Protein AF-A0A4R9AC00-F1 (afdb_monomer)

Structure (mmCIF, N/CA/C/O backbone):
data_AF-A0A4R9AC00-F1
#
_entry.id   AF-A0A4R9AC00-F1
#
loop_
_atom_site.group_PDB
_atom_site.id
_atom_site.type_symbol
_atom_site.label_atom_id
_atom_site.label_alt_id
_atom_site.label_comp_id
_atom_site.label_asym_id
_atom_site.label_entity_id
_atom_site.label_seq_id
_atom_site.pdbx_PDB_ins_code
_atom_site.Cartn_x
_atom_site.Cartn_y
_atom_site.Cartn_z
_atom_site.occupancy
_atom_site.B_iso_or_equiv
_atom_site.auth_seq_id
_atom_site.auth_comp_id
_atom_site.auth_asym_id
_atom_site.auth_atom_id
_atom_site.pdbx_PDB_model_num
ATOM 1 N N . MET A 1 1 ? -5.550 -5.883 -6.045 1.00 26.52 1 MET A N 1
ATOM 2 C CA . MET A 1 1 ? -4.300 -5.933 -5.264 1.00 26.52 1 MET A CA 1
ATOM 3 C C . MET A 1 1 ? -3.734 -4.524 -5.262 1.00 26.52 1 MET A C 1
ATOM 5 O O . MET A 1 1 ? -3.422 -4.023 -6.333 1.00 26.52 1 MET A O 1
ATOM 9 N N . LEU A 1 2 ? -3.748 -3.844 -4.118 1.00 28.09 2 LEU A N 1
ATOM 10 C CA . LEU A 1 2 ? -3.157 -2.513 -3.974 1.00 28.09 2 LEU A CA 1
ATOM 11 C C . LEU A 1 2 ? -1.691 -2.713 -3.585 1.00 28.09 2 LEU A C 1
ATOM 13 O O . LEU A 1 2 ? -1.413 -3.415 -2.618 1.00 28.09 2 LEU A O 1
ATOM 17 N N . LEU A 1 3 ? -0.773 -2.170 -4.380 1.00 31.64 3 LEU A N 1
ATOM 18 C CA . LEU A 1 3 ? 0.669 -2.307 -4.191 1.00 31.64 3 LEU A CA 1
ATOM 19 C C . LEU A 1 3 ? 1.236 -0.910 -4.042 1.00 31.64 3 LEU A C 1
ATOM 21 O O . LEU A 1 3 ? 1.102 -0.109 -4.964 1.00 31.64 3 LEU A O 1
ATOM 25 N N . PHE A 1 4 ? 1.856 -0.624 -2.906 1.00 30.86 4 PHE A N 1
ATOM 26 C CA . PHE A 1 4 ? 2.500 0.660 -2.684 1.00 30.86 4 PHE A CA 1
ATOM 27 C C . PHE A 1 4 ? 3.974 0.404 -2.336 1.00 30.86 4 PHE A C 1
ATOM 29 O O . PHE A 1 4 ? 4.262 -0.399 -1.450 1.00 30.86 4 PHE A O 1
ATOM 36 N N . PRO A 1 5 ? 4.937 1.018 -3.039 1.00 30.77 5 PRO A N 1
ATOM 37 C CA . PRO A 1 5 ? 6.349 0.859 -2.707 1.00 30.77 5 PRO A CA 1
ATOM 38 C C . PRO A 1 5 ? 6.630 1.403 -1.297 1.00 30.77 5 PRO A C 1
ATOM 40 O O . PRO A 1 5 ? 6.180 2.489 -0.941 1.00 30.77 5 PRO A O 1
ATOM 43 N N . ALA A 1 6 ? 7.360 0.629 -0.489 1.00 31.83 6 ALA A N 1
ATOM 44 C CA . ALA A 1 6 ? 7.665 0.936 0.913 1.00 31.83 6 ALA A CA 1
ATOM 45 C C . ALA A 1 6 ? 8.997 1.681 1.124 1.00 31.83 6 ALA A C 1
ATOM 47 O O . ALA A 1 6 ? 9.438 1.837 2.260 1.00 31.83 6 ALA A O 1
ATOM 48 N N . ALA A 1 7 ? 9.643 2.152 0.060 1.00 30.20 7 ALA A N 1
ATOM 49 C CA . ALA A 1 7 ? 10.812 3.012 0.172 1.00 30.20 7 ALA A CA 1
ATOM 50 C C . ALA A 1 7 ? 10.411 4.420 -0.239 1.00 30.20 7 ALA A C 1
ATOM 52 O O . ALA A 1 7 ? 10.289 4.649 -1.426 1.00 30.20 7 ALA A O 1
ATOM 53 N N . TYR A 1 8 ? 10.145 5.309 0.719 1.00 39.22 8 TYR A N 1
ATOM 54 C CA . TYR A 1 8 ? 10.498 6.735 0.674 1.00 39.22 8 TYR A CA 1
ATOM 55 C C . TYR A 1 8 ? 10.026 7.398 1.974 1.00 39.22 8 TYR A C 1
ATOM 57 O O . TYR A 1 8 ? 8.875 7.822 2.086 1.00 39.22 8 TYR A O 1
ATOM 65 N N . ASP A 1 9 ? 10.946 7.540 2.929 1.00 32.56 9 ASP A N 1
ATOM 66 C CA . ASP A 1 9 ? 10.779 8.468 4.055 1.00 32.56 9 ASP A CA 1
ATOM 67 C C . ASP A 1 9 ? 10.916 9.942 3.597 1.00 32.56 9 ASP A C 1
ATOM 69 O O . ASP A 1 9 ? 10.395 10.834 4.257 1.00 32.56 9 ASP A O 1
ATOM 73 N N . ASP A 1 10 ? 11.495 10.208 2.413 1.00 29.86 10 ASP A N 1
ATOM 74 C CA . ASP A 1 10 ? 11.683 11.573 1.874 1.00 29.86 10 ASP A CA 1
ATOM 75 C C . ASP A 1 10 ? 10.521 12.099 1.006 1.00 29.86 10 ASP A C 1
ATOM 77 O O . ASP A 1 10 ? 10.385 13.307 0.827 1.00 29.86 10 ASP A O 1
ATOM 81 N N . PHE A 1 11 ? 9.659 11.219 0.482 1.00 28.73 11 PHE A N 1
ATOM 82 C CA . PHE A 1 11 ? 8.408 11.607 -0.198 1.00 28.73 11 PHE A CA 1
ATOM 83 C C . PHE A 1 11 ? 7.173 11.389 0.669 1.00 28.73 11 PHE A C 1
ATOM 85 O O . PHE A 1 11 ? 6.066 11.645 0.203 1.00 28.73 11 PHE A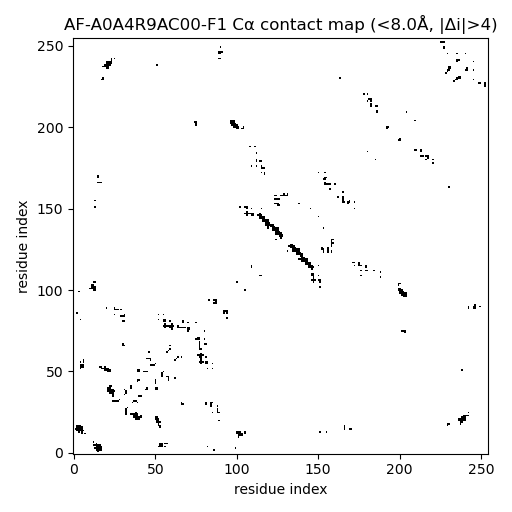 O 1
ATOM 92 N N . GLY A 1 12 ? 7.376 10.905 1.902 1.00 29.16 12 GLY A N 1
ATOM 93 C CA . GLY A 1 12 ? 6.336 10.541 2.847 1.00 29.16 12 GLY A CA 1
ATOM 94 C C . GLY A 1 12 ? 5.173 9.885 2.134 1.00 29.16 12 GLY A C 1
ATOM 95 O O . GLY A 1 12 ? 4.163 10.539 2.021 1.00 29.16 12 GLY A O 1
ATOM 96 N N . ALA A 1 13 ? 5.297 8.664 1.609 1.00 30.25 13 ALA A N 1
ATOM 97 C CA . ALA A 1 13 ? 4.179 7.919 1.018 1.00 30.25 13 ALA A CA 1
ATOM 98 C C . ALA A 1 13 ? 3.697 6.822 1.976 1.00 30.25 13 ALA A C 1
ATOM 100 O O . ALA A 1 13 ? 4.497 6.231 2.704 1.00 30.25 13 ALA A O 1
ATOM 101 N N . VAL A 1 14 ? 2.392 6.520 1.992 1.00 29.83 14 VAL A N 1
ATOM 102 C CA . VAL A 1 14 ? 1.898 5.323 2.696 1.00 29.83 14 VAL A CA 1
ATOM 103 C C . VAL A 1 14 ? 2.207 4.106 1.838 1.00 29.83 14 VAL A C 1
ATOM 105 O O . VAL A 1 14 ? 1.400 3.642 1.039 1.00 29.83 14 VAL A O 1
ATOM 108 N N . GLY A 1 15 ? 3.424 3.599 2.004 1.00 31.92 15 GLY A N 1
ATOM 109 C CA . GLY A 1 15 ? 3.843 2.318 1.466 1.00 31.92 15 GLY A CA 1
ATOM 110 C C . GLY A 1 15 ? 3.167 1.187 2.230 1.00 31.92 15 GLY A C 1
ATOM 111 O O . GLY A 1 15 ? 3.618 0.807 3.309 1.00 31.92 15 GLY A O 1
ATOM 112 N N . MET A 1 16 ? 2.077 0.647 1.693 1.00 31.64 16 MET A N 1
ATOM 113 C CA . MET A 1 16 ? 1.659 -0.710 2.030 1.00 31.64 16 MET A CA 1
ATOM 114 C C . MET A 1 16 ? 2.655 -1.700 1.453 1.00 31.64 16 MET A C 1
ATOM 116 O O . MET A 1 16 ? 2.682 -1.977 0.252 1.00 31.64 16 MET A O 1
ATOM 120 N N . GLU A 1 17 ? 3.455 -2.243 2.348 1.00 32.66 17 GLU A N 1
ATOM 121 C CA . GLU A 1 17 ? 4.471 -3.218 2.028 1.00 32.66 17 GLU A CA 1
ATOM 122 C C . GLU A 1 17 ? 3.774 -4.519 1.612 1.00 32.66 17 GLU A C 1
ATOM 124 O O . GLU A 1 17 ? 3.173 -5.225 2.420 1.00 32.66 17 GLU A O 1
ATOM 129 N N . LEU A 1 18 ? 3.836 -4.852 0.322 1.00 28.67 18 LEU A N 1
ATOM 130 C CA . LEU A 1 18 ? 3.868 -6.263 -0.039 1.00 28.67 18 LEU A CA 1
ATOM 131 C C . LEU A 1 18 ? 5.111 -6.836 0.610 1.00 28.67 18 LEU A C 1
ATOM 133 O O . LEU A 1 18 ? 6.156 -6.184 0.589 1.00 28.67 18 LEU A O 1
ATOM 137 N N . VAL A 1 19 ? 4.983 -8.043 1.156 1.00 31.22 19 VAL A N 1
ATOM 138 C CA . VAL A 1 19 ? 6.087 -8.734 1.816 1.00 31.22 19 VAL A CA 1
ATOM 139 C C . VAL A 1 19 ? 7.350 -8.568 0.998 1.00 31.22 19 VAL A C 1
ATOM 141 O O . VAL A 1 19 ? 7.298 -8.662 -0.223 1.00 31.22 19 VAL A O 1
ATOM 144 N N . LYS A 1 20 ? 8.463 -8.283 1.674 1.00 34.44 20 LYS A N 1
ATOM 145 C CA . LYS A 1 20 ? 9.823 -8.411 1.150 1.00 34.44 20 LYS A CA 1
ATOM 146 C C . LYS A 1 20 ? 9.867 -9.619 0.217 1.00 34.44 20 LYS A C 1
ATOM 148 O O . LYS A 1 20 ? 9.917 -10.732 0.696 1.00 34.44 20 LYS A O 1
ATOM 153 N N . VAL A 1 21 ? 9.744 -9.445 -1.095 1.00 34.97 21 VAL A N 1
ATOM 154 C CA . VAL A 1 21 ? 9.754 -10.581 -2.018 1.00 34.97 21 VAL A CA 1
ATOM 155 C C . VAL A 1 21 ? 11.135 -10.610 -2.647 1.00 34.97 21 VAL A C 1
ATOM 157 O O . VAL A 1 21 ? 11.511 -9.701 -3.384 1.00 34.97 21 VAL A O 1
ATOM 160 N N . GLY A 1 22 ? 11.914 -11.603 -2.234 1.00 36.25 22 GLY A N 1
ATOM 161 C CA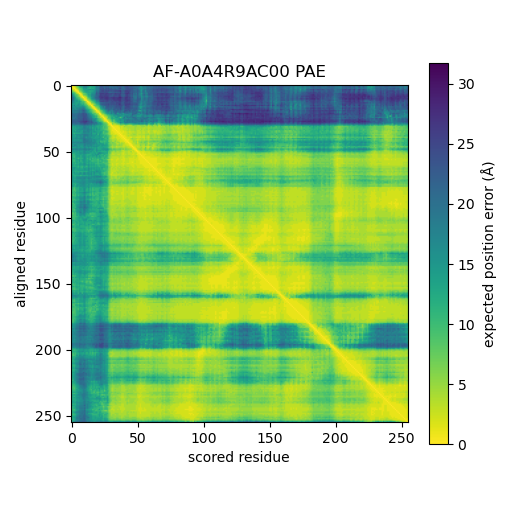 . GLY A 1 22 ? 13.345 -11.715 -2.475 1.00 36.25 22 GLY A CA 1
ATOM 162 C C . GLY A 1 22 ? 13.732 -12.384 -3.788 1.00 36.25 22 GLY A C 1
ATOM 163 O O . GLY A 1 22 ? 13.051 -12.289 -4.802 1.00 36.25 22 GLY A O 1
ATOM 164 N N . ARG A 1 23 ? 14.872 -13.073 -3.735 1.00 39.06 23 ARG A N 1
ATOM 165 C CA . ARG A 1 23 ? 15.946 -13.065 -4.741 1.00 39.06 23 ARG A CA 1
ATOM 166 C C . ARG A 1 23 ? 15.797 -14.005 -5.938 1.00 39.06 23 ARG A C 1
ATOM 168 O O . ARG A 1 23 ? 16.795 -14.287 -6.596 1.00 39.06 23 ARG A O 1
ATOM 175 N N . ARG A 1 24 ? 14.612 -14.555 -6.194 1.00 40.12 24 ARG A N 1
ATOM 176 C CA . ARG A 1 24 ? 14.426 -15.551 -7.260 1.00 40.12 24 ARG A CA 1
ATOM 177 C C . ARG A 1 24 ? 14.105 -14.847 -8.582 1.00 40.12 24 ARG A C 1
ATOM 179 O O . ARG A 1 24 ? 13.563 -13.745 -8.602 1.00 40.12 24 ARG A O 1
ATOM 186 N N . ALA A 1 25 ? 14.446 -15.461 -9.710 1.00 41.66 25 ALA A N 1
ATOM 187 C CA . ALA A 1 25 ? 14.054 -14.958 -11.020 1.00 41.66 25 ALA A CA 1
ATOM 188 C C . ALA A 1 25 ? 12.535 -15.032 -11.177 1.00 41.66 25 ALA A C 1
ATOM 190 O O . ALA A 1 25 ? 11.949 -16.111 -11.085 1.00 41.66 25 ALA A O 1
ATOM 191 N N . VAL A 1 26 ? 11.896 -13.899 -11.450 1.00 47.03 26 VAL A N 1
ATOM 192 C CA . VAL A 1 26 ? 10.543 -13.882 -11.997 1.00 47.03 26 VAL A CA 1
ATOM 193 C C . VAL A 1 26 ? 10.625 -14.349 -13.457 1.00 47.03 26 VAL A C 1
ATOM 195 O O . VAL A 1 26 ? 11.267 -13.664 -14.257 1.00 47.03 26 VAL A O 1
ATOM 198 N N . PRO A 1 27 ? 9.962 -15.444 -13.868 1.00 37.78 27 PRO A N 1
ATOM 199 C CA . PRO A 1 27 ? 9.892 -15.804 -15.281 1.00 37.78 27 PRO A CA 1
ATOM 200 C C . PRO A 1 27 ? 8.888 -14.903 -16.023 1.00 37.78 27 PRO A C 1
ATOM 202 O O . PRO A 1 27 ? 7.699 -14.898 -15.696 1.00 37.78 27 PRO A O 1
ATOM 205 N N . GLY A 1 28 ? 9.363 -14.154 -17.028 1.00 43.31 28 GLY A N 1
ATOM 206 C CA . GLY A 1 28 ? 8.550 -13.301 -17.909 1.00 43.31 28 GLY A CA 1
ATOM 207 C C . GLY A 1 28 ? 9.377 -12.259 -18.682 1.00 43.31 28 GLY A C 1
ATOM 208 O O . GLY A 1 28 ? 10.463 -11.891 -18.249 1.00 43.31 28 GLY A O 1
ATOM 209 N N . ARG A 1 29 ? 8.870 -11.782 -19.834 1.00 50.94 29 ARG A N 1
ATOM 210 C CA . ARG A 1 29 ? 9.481 -10.731 -20.688 1.00 50.94 29 ARG A CA 1
ATOM 211 C C . ARG A 1 29 ? 9.370 -9.332 -20.055 1.00 50.94 29 ARG A C 1
ATOM 213 O O . ARG A 1 29 ? 8.749 -8.444 -20.630 1.00 50.94 29 ARG A O 1
ATOM 220 N N . LEU A 1 30 ? 9.904 -9.163 -18.857 1.00 65.50 30 LEU A N 1
ATOM 221 C CA . LEU A 1 30 ? 9.883 -7.902 -18.117 1.00 65.50 30 LEU A CA 1
ATOM 222 C C . LEU A 1 30 ? 11.274 -7.267 -18.192 1.00 65.50 30 LEU A C 1
ATOM 224 O O . LEU A 1 30 ? 12.269 -7.999 -18.214 1.00 65.50 30 LEU A O 1
ATOM 228 N N . ALA A 1 31 ? 11.358 -5.935 -18.252 1.00 75.94 31 ALA A N 1
ATOM 229 C CA . ALA A 1 31 ? 12.636 -5.225 -18.377 1.00 75.94 31 ALA A CA 1
ATOM 230 C C . ALA A 1 31 ? 13.574 -5.599 -17.217 1.00 75.94 31 ALA A C 1
ATOM 232 O O . ALA A 1 31 ? 14.768 -5.836 -17.409 1.00 75.94 31 ALA A O 1
ATOM 233 N N . MET A 1 32 ? 12.983 -5.816 -16.042 1.00 76.81 32 MET A N 1
ATOM 234 C CA . MET A 1 32 ? 13.674 -6.282 -14.847 1.00 76.81 32 MET A CA 1
ATOM 235 C C . MET A 1 32 ? 14.332 -7.669 -15.009 1.00 76.81 32 MET A C 1
ATOM 237 O O . MET A 1 32 ? 15.418 -7.890 -14.479 1.00 76.81 32 MET A O 1
ATOM 241 N N . ASN A 1 33 ? 13.745 -8.603 -15.773 1.00 75.75 33 ASN A N 1
ATOM 242 C CA . ASN A 1 33 ? 14.342 -9.929 -16.009 1.00 75.75 33 ASN A CA 1
ATOM 243 C C . ASN A 1 33 ? 15.583 -9.847 -16.915 1.00 75.75 33 ASN A C 1
ATOM 245 O O . ASN A 1 33 ? 16.525 -10.614 -16.739 1.00 75.75 33 ASN A O 1
ATOM 249 N N . ALA A 1 34 ? 15.624 -8.889 -17.847 1.00 78.00 34 ALA A N 1
ATOM 250 C CA . ALA A 1 34 ? 16.790 -8.694 -18.709 1.00 78.00 34 ALA A CA 1
ATOM 251 C C . ALA A 1 34 ? 18.029 -8.232 -17.919 1.00 78.00 34 ALA A C 1
ATOM 253 O O . ALA A 1 34 ? 19.151 -8.599 -18.269 1.00 78.00 34 ALA A O 1
ATOM 254 N N . VAL A 1 35 ? 17.834 -7.456 -16.846 1.00 77.31 35 VAL A N 1
ATOM 255 C CA . VAL A 1 35 ? 18.927 -6.952 -15.995 1.00 77.31 35 VAL A CA 1
ATOM 256 C C . VAL A 1 35 ? 19.247 -7.905 -14.837 1.00 77.31 35 VAL A C 1
ATOM 258 O O . VAL A 1 35 ? 20.425 -8.126 -14.520 1.00 77.31 35 VAL A O 1
ATOM 261 N N . TYR A 1 36 ? 18.215 -8.531 -14.264 1.00 78.25 36 TYR A N 1
ATOM 262 C CA . TYR A 1 36 ? 18.305 -9.498 -13.168 1.00 78.25 36 TYR A CA 1
ATOM 263 C C . TYR A 1 36 ? 17.752 -10.873 -13.598 1.00 78.25 36 TYR A C 1
ATOM 265 O O . TYR A 1 36 ? 16.691 -11.290 -13.123 1.00 78.25 36 TYR A O 1
ATOM 273 N N . PRO A 1 37 ? 18.461 -11.608 -14.478 1.00 75.81 37 PRO A N 1
ATOM 274 C CA . PRO A 1 37 ? 17.976 -12.878 -15.031 1.00 75.81 37 PRO A CA 1
ATOM 275 C C . PRO A 1 37 ? 17.792 -13.966 -13.971 1.00 75.81 37 PRO A C 1
ATOM 277 O O . PRO A 1 37 ? 16.916 -14.814 -14.116 1.00 75.81 37 PRO A O 1
ATOM 280 N N . ASP A 1 38 ? 18.574 -13.904 -12.892 1.00 75.94 38 ASP A N 1
ATOM 281 C CA . ASP A 1 38 ? 18.508 -14.831 -11.758 1.00 75.94 38 ASP A CA 1
ATOM 282 C C . ASP A 1 38 ? 17.611 -14.321 -10.614 1.00 75.94 38 ASP A C 1
ATOM 284 O O . ASP A 1 38 ? 17.411 -15.026 -9.626 1.00 75.94 38 ASP A O 1
ATOM 288 N N . GLY A 1 39 ? 17.035 -13.122 -10.761 1.00 74.56 39 GLY A N 1
ATOM 289 C CA . GLY A 1 39 ? 16.236 -12.448 -9.740 1.00 74.56 39 GLY A CA 1
ATOM 290 C C . GLY A 1 39 ? 16.901 -11.206 -9.165 1.00 74.56 39 GLY A C 1
ATOM 291 O O . GLY A 1 39 ? 18.124 -11.127 -9.025 1.00 74.56 39 GLY A O 1
ATOM 292 N N . TYR A 1 40 ? 16.079 -10.216 -8.819 1.00 78.75 40 TYR A N 1
ATOM 293 C CA . TYR A 1 40 ? 16.546 -8.995 -8.168 1.00 78.75 40 TYR A CA 1
ATOM 294 C C . TYR A 1 40 ? 17.177 -9.327 -6.808 1.00 78.75 40 TYR A C 1
ATOM 296 O O . TYR A 1 40 ? 16.566 -10.009 -5.988 1.00 78.75 40 TYR A O 1
ATOM 304 N N . GLY A 1 41 ? 18.417 -8.892 -6.566 1.00 76.00 41 GLY A N 1
ATOM 305 C CA . GLY A 1 41 ? 19.153 -9.218 -5.342 1.00 76.00 41 GLY A CA 1
ATOM 306 C C . GLY A 1 41 ? 19.818 -10.596 -5.302 1.00 76.00 41 GLY A C 1
ATOM 307 O O . GLY A 1 41 ? 20.470 -10.919 -4.300 1.00 76.00 41 GLY A O 1
ATOM 308 N N . TYR A 1 42 ? 19.707 -11.408 -6.359 1.00 76.69 42 TYR A N 1
ATOM 309 C CA . TYR A 1 42 ? 20.478 -12.647 -6.477 1.00 76.69 42 TYR A CA 1
ATOM 310 C C . TYR A 1 42 ? 21.983 -12.347 -6.420 1.00 76.69 42 TYR A C 1
ATOM 312 O O . TYR A 1 42 ? 22.464 -11.390 -7.024 1.00 76.69 42 TYR A O 1
ATOM 320 N N . GLY A 1 43 ? 22.737 -13.126 -5.640 1.00 75.38 43 GLY A N 1
ATOM 321 C CA . GLY A 1 43 ? 24.171 -12.882 -5.436 1.00 75.38 43 GLY A CA 1
ATOM 322 C C . GLY A 1 43 ? 24.504 -11.541 -4.765 1.00 75.38 43 GLY A C 1
ATOM 323 O O . GLY A 1 43 ? 25.620 -11.057 -4.926 1.00 75.38 43 GLY A O 1
ATOM 324 N N . ASN A 1 44 ? 23.555 -10.940 -4.031 1.00 75.38 44 ASN A N 1
ATOM 325 C CA . ASN A 1 44 ? 23.686 -9.607 -3.426 1.00 75.38 44 ASN A CA 1
ATOM 326 C C . ASN A 1 44 ? 23.881 -8.482 -4.462 1.00 75.38 44 ASN A C 1
ATOM 328 O O . ASN A 1 44 ? 24.553 -7.488 -4.194 1.00 75.38 44 ASN A O 1
ATOM 332 N N . ARG A 1 45 ? 23.314 -8.668 -5.661 1.00 79.00 45 ARG A N 1
ATOM 333 C CA . ARG A 1 45 ? 23.360 -7.706 -6.761 1.00 79.00 45 ARG A CA 1
ATOM 334 C C . ARG A 1 45 ? 22.140 -6.778 -6.720 1.00 79.00 45 ARG A C 1
ATOM 336 O O . ARG A 1 45 ? 21.064 -7.153 -7.185 1.00 79.00 45 ARG A O 1
ATOM 343 N N . CYS A 1 46 ? 22.337 -5.588 -6.170 1.00 80.88 46 CYS A N 1
ATOM 344 C CA . CYS A 1 46 ? 21.518 -4.391 -6.357 1.00 8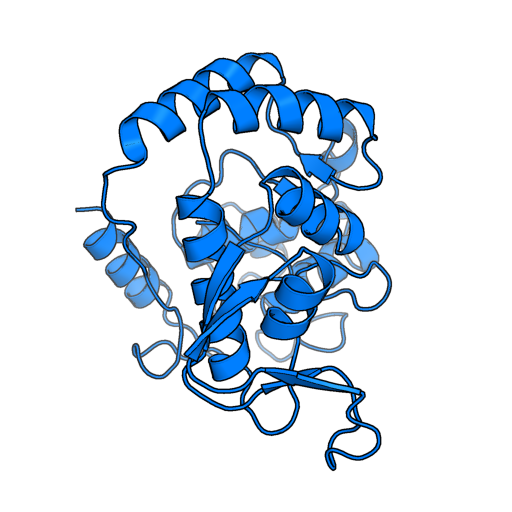0.88 46 CYS A CA 1
ATOM 345 C C . CYS A 1 46 ? 22.399 -3.154 -6.108 1.00 80.88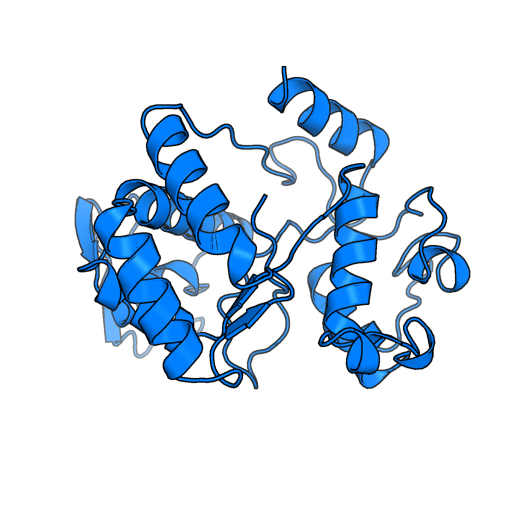 46 CYS A C 1
ATOM 347 O O . CYS A 1 46 ? 23.424 -3.267 -5.431 1.00 80.88 46 CYS A O 1
ATOM 349 N N . ASP A 1 47 ? 22.018 -1.998 -6.646 1.00 83.44 47 ASP A N 1
ATOM 350 C CA . ASP A 1 47 ? 22.775 -0.742 -6.530 1.00 83.44 47 ASP A CA 1
ATOM 351 C C . ASP A 1 47 ? 22.243 0.186 -5.415 1.00 83.44 47 ASP A C 1
ATOM 353 O O . ASP A 1 47 ? 22.695 1.330 -5.258 1.00 83.44 47 ASP A O 1
ATOM 357 N N . VAL A 1 48 ? 21.306 -0.326 -4.615 1.00 83.44 48 VAL A N 1
ATOM 358 C CA . VAL A 1 48 ? 20.690 0.299 -3.436 1.00 83.44 48 VAL A CA 1
ATOM 359 C C . VAL A 1 48 ? 20.972 -0.505 -2.156 1.00 83.44 48 VAL A C 1
ATOM 361 O O . VAL A 1 48 ? 21.631 -1.541 -2.169 1.00 83.44 48 VAL A O 1
ATOM 364 N N . ASP A 1 49 ? 20.527 0.019 -1.018 1.00 71.69 49 ASP A N 1
ATOM 365 C CA . ASP A 1 49 ? 20.840 -0.445 0.337 1.00 71.69 49 ASP A CA 1
ATOM 366 C C . ASP A 1 49 ? 20.246 -1.815 0.701 1.00 71.69 49 ASP A C 1
ATOM 368 O O . ASP A 1 49 ? 20.885 -2.602 1.405 1.00 71.69 49 ASP A O 1
ATOM 372 N N . VAL A 1 50 ? 19.047 -2.129 0.211 1.00 76.12 50 VAL A N 1
ATOM 373 C CA . VAL A 1 50 ? 18.404 -3.436 0.397 1.00 76.12 50 VAL A CA 1
ATOM 374 C C . VAL A 1 50 ? 18.029 -4.029 -0.955 1.00 76.12 50 VAL A C 1
ATOM 376 O O . VAL A 1 50 ? 17.488 -3.331 -1.795 1.00 76.12 50 VAL A O 1
ATOM 379 N N . CYS A 1 51 ? 18.281 -5.319 -1.192 1.00 81.06 51 CYS A N 1
ATOM 380 C CA . CYS A 1 51 ? 17.871 -5.979 -2.440 1.00 81.06 51 CYS A CA 1
ATOM 381 C C . CYS A 1 51 ? 16.550 -6.744 -2.246 1.00 81.06 51 CYS A C 1
ATOM 383 O O . CYS A 1 51 ? 16.534 -7.978 -2.196 1.00 81.06 51 CYS A O 1
ATOM 385 N N . MET A 1 52 ? 15.456 -6.012 -2.039 1.00 79.25 52 MET A N 1
ATOM 386 C CA . MET A 1 52 ? 14.120 -6.551 -1.757 1.00 79.25 52 MET A CA 1
ATOM 387 C C . MET A 1 52 ? 13.051 -5.776 -2.536 1.00 79.25 52 MET A C 1
ATOM 389 O O . MET A 1 52 ? 13.300 -4.678 -3.011 1.00 79.25 52 MET A O 1
ATOM 393 N N . LEU A 1 53 ? 11.838 -6.321 -2.659 1.00 82.69 53 LEU A N 1
ATOM 394 C CA . LEU A 1 53 ? 10.744 -5.670 -3.397 1.00 82.69 53 LEU A CA 1
ATOM 395 C C . LEU A 1 53 ? 10.546 -4.180 -3.053 1.00 82.69 53 LEU A C 1
ATOM 397 O O . LEU A 1 53 ? 10.259 -3.381 -3.938 1.00 82.69 53 LEU A O 1
ATOM 401 N N . ASN A 1 54 ? 10.717 -3.797 -1.786 1.00 78.56 54 ASN A N 1
ATOM 402 C CA . ASN A 1 54 ? 10.531 -2.419 -1.338 1.00 78.56 54 ASN A CA 1
ATOM 403 C C . ASN A 1 54 ? 11.544 -1.423 -1.926 1.00 78.56 54 ASN A C 1
ATOM 405 O O . ASN A 1 54 ? 11.243 -0.236 -1.928 1.00 78.56 54 ASN A O 1
ATOM 409 N N . SER A 1 55 ? 12.694 -1.865 -2.433 1.00 84.38 55 SER A N 1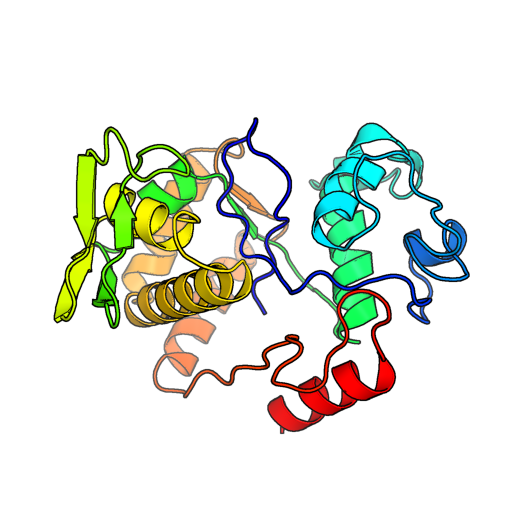
ATOM 410 C CA . SER A 1 55 ? 13.727 -0.989 -2.998 1.00 84.38 55 SER A CA 1
ATOM 411 C C . SER A 1 55 ? 13.748 -0.940 -4.523 1.00 84.38 55 SER A C 1
ATOM 413 O O . SER A 1 55 ? 14.474 -0.124 -5.089 1.00 84.38 55 SER A O 1
ATOM 415 N N . ILE A 1 56 ? 12.929 -1.753 -5.199 1.00 86.44 56 ILE A N 1
ATOM 416 C CA . ILE A 1 56 ? 12.889 -1.816 -6.667 1.00 86.44 56 ILE A CA 1
ATOM 417 C C . ILE A 1 56 ? 12.532 -0.461 -7.273 1.00 86.44 56 ILE A C 1
ATOM 419 O O . ILE A 1 56 ? 13.138 -0.072 -8.267 1.00 86.44 56 ILE A O 1
ATOM 423 N N . TYR A 1 57 ? 11.608 0.287 -6.659 1.00 87.31 57 TYR A N 1
ATOM 424 C CA . TYR A 1 57 ? 11.317 1.646 -7.114 1.00 87.31 57 TYR A CA 1
ATOM 425 C C . TYR A 1 57 ? 12.602 2.478 -7.167 1.00 87.31 57 TYR A C 1
ATOM 427 O O . TYR A 1 57 ? 12.916 3.061 -8.199 1.00 87.31 57 TYR A O 1
ATOM 435 N N . THR A 1 58 ? 13.347 2.530 -6.060 1.00 86.50 58 THR A N 1
ATOM 436 C CA . THR A 1 58 ? 14.559 3.347 -5.923 1.00 86.50 58 THR A CA 1
ATOM 437 C C . THR A 1 58 ? 15.662 2.876 -6.860 1.00 86.50 58 THR A C 1
ATOM 439 O O . THR A 1 58 ? 16.322 3.703 -7.487 1.00 86.50 58 THR A O 1
ATOM 442 N N . GLU A 1 59 ? 15.842 1.560 -6.985 1.00 87.50 59 GLU A N 1
ATOM 443 C CA . GLU A 1 59 ? 16.785 0.957 -7.927 1.00 87.50 59 GLU A CA 1
ATOM 444 C C . GLU A 1 59 ? 16.493 1.442 -9.349 1.00 87.50 59 GLU A C 1
ATOM 446 O O . GLU A 1 59 ? 17.345 2.044 -9.999 1.00 87.50 59 GLU A O 1
ATOM 451 N N . VAL A 1 60 ? 15.265 1.253 -9.831 1.00 89.94 60 VAL A N 1
ATOM 452 C CA . VAL A 1 60 ? 14.945 1.586 -11.219 1.00 89.94 60 VAL A CA 1
ATOM 453 C C . VAL A 1 60 ? 14.881 3.100 -11.428 1.00 89.94 60 VAL A C 1
ATOM 455 O O . VAL A 1 60 ? 15.385 3.590 -12.430 1.00 89.94 60 VAL A O 1
ATOM 458 N N . ALA A 1 61 ? 14.349 3.874 -10.482 1.00 89.62 61 ALA A N 1
ATOM 459 C CA . ALA A 1 61 ? 14.268 5.328 -10.617 1.00 89.62 61 ALA A CA 1
ATOM 460 C C . ALA A 1 61 ? 15.646 6.011 -10.602 1.00 89.62 61 ALA A C 1
ATOM 462 O O . ALA A 1 61 ? 15.868 6.958 -11.358 1.00 89.62 61 ALA A O 1
ATOM 463 N N . LEU A 1 62 ? 16.569 5.566 -9.738 1.00 89.12 62 LEU A N 1
ATOM 464 C CA . LEU A 1 62 ? 17.837 6.268 -9.500 1.00 89.12 62 LEU A CA 1
ATOM 465 C C . LEU A 1 62 ? 19.054 5.605 -10.145 1.00 89.12 62 LEU A C 1
ATOM 467 O O . LEU A 1 62 ? 20.043 6.294 -10.402 1.00 89.12 62 LEU A O 1
ATOM 471 N N . LYS A 1 63 ? 19.031 4.285 -10.340 1.00 89.38 63 LYS A N 1
ATOM 472 C CA . LYS A 1 63 ? 20.200 3.505 -10.780 1.00 89.38 63 LYS A CA 1
ATOM 473 C C . LYS A 1 63 ? 20.047 2.947 -12.180 1.00 89.38 63 LYS A C 1
ATOM 475 O O . LYS A 1 63 ? 21.053 2.844 -12.877 1.00 89.38 63 LYS A O 1
ATOM 480 N N . SER A 1 64 ? 18.822 2.638 -12.596 1.00 88.00 64 SER A N 1
ATOM 481 C CA . SER A 1 64 ? 18.577 2.035 -13.907 1.00 88.00 64 SER A CA 1
ATOM 482 C C . SER A 1 64 ? 17.325 2.560 -14.631 1.00 88.00 64 SER A C 1
ATOM 484 O O . SER A 1 64 ? 16.506 1.763 -15.106 1.00 88.00 64 SER A O 1
ATOM 486 N N . PRO A 1 65 ? 17.133 3.890 -14.749 1.00 89.12 65 PRO A N 1
ATOM 487 C CA . PRO A 1 65 ? 15.949 4.454 -15.401 1.00 89.12 65 PRO A CA 1
ATOM 488 C C . PRO A 1 65 ? 15.851 4.073 -16.885 1.00 89.12 65 PRO A C 1
ATOM 490 O O . PRO A 1 65 ? 14.759 4.029 -17.455 1.00 89.12 65 PRO A O 1
ATOM 493 N N . GLU A 1 66 ? 16.978 3.740 -17.517 1.00 89.06 66 GLU A N 1
ATOM 494 C CA . GLU A 1 66 ? 17.063 3.262 -18.895 1.00 89.06 66 GLU A CA 1
ATOM 495 C C . GLU A 1 66 ? 16.367 1.917 -19.138 1.00 89.06 66 GLU A C 1
ATOM 497 O O . GLU A 1 66 ? 16.131 1.578 -20.298 1.00 89.06 66 GLU A O 1
ATOM 502 N N . MET A 1 67 ? 15.994 1.171 -18.088 1.00 86.44 67 MET A N 1
ATOM 503 C CA . MET A 1 67 ? 15.137 -0.014 -18.227 1.00 86.44 67 MET A CA 1
ATOM 504 C C . MET A 1 67 ? 13.753 0.342 -18.788 1.00 86.44 67 MET A C 1
ATOM 506 O O . MET A 1 67 ? 13.151 -0.465 -19.497 1.00 86.44 67 MET A O 1
ATOM 510 N N . HIS A 1 68 ? 13.265 1.557 -18.512 1.00 87.94 68 HIS A N 1
ATOM 511 C CA . HIS A 1 68 ? 11.953 2.038 -18.944 1.00 87.94 68 HIS A CA 1
ATOM 512 C C . HIS A 1 68 ? 12.065 3.419 -19.614 1.00 87.94 68 HIS A C 1
ATOM 514 O O . HIS A 1 68 ? 11.565 4.417 -19.089 1.00 87.94 68 HIS A O 1
ATOM 520 N N . PRO A 1 69 ? 12.670 3.504 -20.815 1.00 87.12 69 PRO A N 1
ATOM 521 C CA . PRO A 1 69 ? 12.987 4.781 -21.463 1.00 87.12 69 PRO A CA 1
ATOM 522 C C . PRO A 1 69 ? 11.746 5.583 -21.886 1.00 87.12 69 PRO A C 1
ATOM 524 O O . PRO A 1 69 ? 11.834 6.791 -22.087 1.00 87.12 69 PRO A O 1
ATOM 527 N N . ASN A 1 70 ? 10.590 4.924 -22.011 1.00 85.56 70 ASN A N 1
ATOM 528 C CA . ASN A 1 70 ? 9.328 5.556 -22.397 1.00 85.56 70 ASN A CA 1
ATOM 529 C C . ASN A 1 70 ? 8.444 5.934 -21.199 1.00 85.56 70 ASN A C 1
ATOM 531 O O . ASN A 1 70 ? 7.412 6.563 -21.411 1.00 85.56 70 ASN A O 1
ATOM 535 N N . ALA A 1 71 ? 8.838 5.612 -19.957 1.00 85.75 71 ALA A N 1
ATOM 536 C CA . ALA A 1 71 ? 7.974 5.782 -18.785 1.00 85.75 71 ALA A CA 1
ATOM 537 C C . ALA A 1 71 ? 7.408 7.207 -18.675 1.00 85.75 71 ALA A C 1
ATOM 539 O O . ALA A 1 71 ? 6.203 7.382 -18.522 1.00 85.75 71 ALA A O 1
ATOM 540 N N . SER A 1 72 ? 8.245 8.235 -18.850 1.00 83.06 72 SER A N 1
ATOM 541 C CA . SER A 1 72 ? 7.788 9.630 -18.800 1.00 83.06 72 SER A CA 1
ATOM 542 C C . SER A 1 72 ? 6.866 10.018 -19.961 1.00 83.06 72 SER A C 1
ATOM 544 O O . SER A 1 72 ? 5.957 10.823 -19.765 1.00 83.06 72 SER A O 1
ATOM 546 N N . ALA A 1 73 ? 7.074 9.463 -21.161 1.00 82.44 73 ALA A N 1
ATOM 547 C CA . ALA A 1 73 ? 6.196 9.706 -22.309 1.00 82.44 73 ALA A CA 1
ATOM 548 C C . ALA A 1 73 ? 4.804 9.085 -22.099 1.00 82.44 73 ALA A C 1
ATOM 550 O O . ALA A 1 73 ? 3.807 9.643 -22.555 1.00 82.44 73 ALA A O 1
ATOM 551 N N . ASP A 1 74 ? 4.746 7.994 -21.336 1.00 78.62 74 ASP A N 1
ATOM 552 C CA . ASP A 1 74 ? 3.526 7.277 -20.963 1.00 78.62 74 ASP A CA 1
ATOM 553 C C . ASP A 1 74 ? 2.893 7.810 -19.658 1.00 78.62 74 ASP A C 1
ATOM 555 O O . ASP A 1 74 ? 2.031 7.163 -19.066 1.00 78.62 74 ASP A O 1
ATOM 559 N N . ASN A 1 75 ? 3.291 9.011 -19.207 1.00 77.06 75 ASN A N 1
ATOM 560 C CA . ASN A 1 75 ? 2.818 9.651 -17.970 1.00 77.06 75 ASN A CA 1
ATOM 561 C C . ASN A 1 75 ? 3.067 8.804 -16.699 1.00 77.06 75 ASN A C 1
ATOM 563 O O . ASN A 1 75 ? 2.302 8.869 -15.737 1.00 77.06 75 ASN A O 1
ATOM 567 N N . SER A 1 76 ? 4.158 8.039 -16.700 1.00 84.00 76 SER A N 1
ATOM 568 C CA . SER A 1 76 ? 4.650 7.210 -15.599 1.00 84.00 76 SER A CA 1
ATOM 569 C C . SER A 1 76 ? 6.077 7.622 -15.191 1.00 84.00 76 SER A C 1
ATOM 571 O O . SER A 1 76 ? 6.605 8.651 -15.622 1.00 84.00 76 SER A O 1
ATOM 573 N N . ASP A 1 77 ? 6.705 6.834 -14.324 1.00 86.81 77 ASP A N 1
ATOM 574 C CA . ASP A 1 77 ? 8.087 6.986 -13.864 1.00 86.81 77 ASP A CA 1
ATOM 575 C C . ASP A 1 77 ? 8.803 5.624 -13.912 1.00 86.81 77 ASP A C 1
ATOM 577 O O . ASP A 1 77 ? 8.158 4.605 -13.644 1.00 86.81 77 ASP A O 1
ATOM 581 N N . PRO A 1 78 ? 10.112 5.557 -14.232 1.00 89.00 78 PRO A N 1
ATOM 582 C CA . PRO A 1 78 ? 10.829 4.285 -14.285 1.00 89.00 78 PRO A CA 1
ATOM 583 C C . PRO A 1 78 ? 10.709 3.450 -13.004 1.00 89.00 78 PRO A C 1
ATOM 585 O O . PRO A 1 78 ? 10.551 2.236 -13.093 1.00 89.00 78 PRO A O 1
ATOM 588 N N . GLY A 1 79 ? 10.703 4.074 -11.821 1.00 88.88 79 GLY A N 1
ATOM 589 C CA . GLY A 1 79 ? 10.497 3.374 -10.552 1.00 88.88 79 GLY A CA 1
ATOM 590 C C . GLY A 1 79 ? 9.117 2.721 -10.447 1.00 88.88 79 GLY A C 1
ATOM 591 O O . GLY A 1 79 ? 8.995 1.601 -9.947 1.00 88.88 79 GLY A O 1
ATOM 592 N N . ILE A 1 80 ? 8.076 3.382 -10.964 1.00 86.94 80 ILE A N 1
ATOM 593 C CA . ILE A 1 80 ? 6.708 2.843 -11.010 1.00 86.94 80 ILE A CA 1
ATOM 594 C C . ILE A 1 80 ? 6.649 1.628 -11.935 1.00 86.94 80 ILE A C 1
ATOM 596 O O . ILE A 1 80 ? 6.093 0.598 -11.553 1.00 86.94 80 ILE A O 1
ATOM 600 N N . GLU A 1 81 ? 7.245 1.720 -13.123 1.00 87.12 81 GLU A N 1
ATOM 601 C CA . GLU A 1 81 ? 7.253 0.605 -14.073 1.00 87.12 81 GLU A CA 1
ATOM 602 C C . GLU A 1 81 ? 8.108 -0.570 -13.579 1.00 87.12 81 GLU A C 1
ATOM 604 O O . GLU A 1 81 ? 7.678 -1.717 -13.687 1.00 87.12 81 GLU A O 1
ATOM 609 N N . GLY A 1 82 ? 9.233 -0.309 -12.906 1.00 89.19 82 GLY A N 1
ATOM 610 C CA . GLY A 1 82 ? 10.011 -1.347 -12.226 1.00 89.19 82 GLY A CA 1
ATOM 611 C C . GLY A 1 82 ? 9.201 -2.078 -11.149 1.00 89.19 82 GLY A C 1
ATOM 612 O O . GLY A 1 82 ? 9.197 -3.310 -11.083 1.00 89.19 82 GLY A O 1
ATOM 613 N N . MET A 1 83 ? 8.440 -1.337 -10.337 1.00 87.56 83 MET A N 1
ATOM 614 C CA . MET A 1 83 ? 7.520 -1.927 -9.358 1.00 87.56 83 MET A CA 1
ATOM 615 C C . MET A 1 83 ? 6.391 -2.718 -10.023 1.00 87.56 83 MET A C 1
ATOM 617 O O . MET A 1 83 ? 6.019 -3.781 -9.521 1.00 87.56 83 MET A O 1
ATOM 621 N N . ARG A 1 84 ? 5.849 -2.232 -11.147 1.00 85.88 84 ARG A N 1
ATOM 622 C CA . ARG A 1 84 ? 4.820 -2.935 -11.925 1.00 85.88 84 ARG A CA 1
ATOM 623 C C . ARG A 1 84 ? 5.351 -4.260 -12.462 1.00 85.88 84 ARG A C 1
ATOM 625 O O . ARG A 1 84 ? 4.661 -5.276 -12.333 1.00 85.88 84 ARG A O 1
ATOM 632 N N . ASP A 1 85 ? 6.559 -4.263 -13.018 1.00 86.06 85 ASP A N 1
ATOM 633 C CA . ASP A 1 85 ? 7.248 -5.459 -13.499 1.00 86.06 85 ASP A CA 1
ATOM 634 C C . ASP A 1 85 ? 7.440 -6.458 -12.353 1.00 86.06 85 ASP A C 1
ATOM 636 O O . ASP A 1 85 ? 6.997 -7.606 -12.445 1.00 86.06 85 ASP A O 1
ATOM 640 N N . ALA A 1 86 ? 8.015 -6.019 -11.231 1.00 86.12 86 ALA A N 1
ATOM 641 C CA . ALA A 1 86 ? 8.231 -6.871 -10.066 1.00 86.12 86 ALA A CA 1
ATOM 642 C C . ALA A 1 86 ? 6.923 -7.482 -9.547 1.00 86.12 86 ALA A C 1
ATOM 644 O O . ALA A 1 86 ? 6.813 -8.699 -9.399 1.00 86.12 86 ALA A O 1
ATOM 645 N N . ALA A 1 87 ? 5.905 -6.652 -9.334 1.00 86.56 87 ALA A N 1
ATOM 646 C CA . ALA A 1 87 ? 4.587 -7.066 -8.882 1.00 86.56 87 ALA A CA 1
ATOM 647 C C . ALA A 1 87 ? 3.927 -8.091 -9.809 1.00 86.56 87 ALA A C 1
ATOM 649 O O . ALA A 1 87 ? 3.479 -9.149 -9.354 1.00 86.56 87 ALA A O 1
ATOM 650 N N . SER A 1 88 ? 3.873 -7.781 -11.107 1.00 83.75 88 SER A N 1
ATOM 651 C CA . SER A 1 88 ? 3.309 -8.669 -12.130 1.00 83.75 88 SER A CA 1
ATOM 652 C C . SER A 1 88 ? 4.063 -9.990 -12.157 1.00 83.75 88 SER A C 1
ATOM 654 O O . SER A 1 88 ? 3.492 -11.073 -12.262 1.00 83.75 88 SER A O 1
ATOM 656 N N . GLY A 1 89 ? 5.372 -9.892 -11.984 1.00 83.12 89 GLY A N 1
ATOM 657 C CA . GLY A 1 89 ? 6.276 -11.003 -11.920 1.00 83.12 89 GLY A CA 1
ATOM 658 C C . GLY A 1 89 ? 6.029 -11.976 -10.780 1.00 83.12 89 GLY A C 1
ATOM 659 O O . GLY A 1 89 ? 5.868 -13.180 -10.993 1.00 83.12 89 GLY A O 1
ATOM 660 N N . ILE A 1 90 ? 5.991 -11.440 -9.569 1.00 85.56 90 ILE A N 1
ATOM 661 C CA . ILE A 1 90 ? 5.782 -12.194 -8.335 1.00 85.56 90 ILE A CA 1
ATOM 662 C C . ILE A 1 90 ? 4.414 -12.872 -8.366 1.00 85.56 90 ILE A C 1
ATOM 664 O O . ILE A 1 90 ? 4.287 -14.049 -8.039 1.00 85.56 90 ILE A O 1
ATOM 668 N N . THR A 1 91 ? 3.393 -12.132 -8.792 1.00 86.69 91 THR A N 1
ATOM 669 C CA . THR A 1 91 ? 1.998 -12.570 -8.683 1.00 86.69 91 THR A CA 1
ATOM 670 C C . THR A 1 91 ? 1.488 -13.344 -9.887 1.00 86.69 91 THR A C 1
ATOM 672 O O . THR A 1 91 ? 0.483 -14.040 -9.785 1.00 86.69 91 THR A O 1
ATOM 675 N N . GLY A 1 92 ? 2.160 -13.228 -11.033 1.00 85.56 92 GLY A N 1
ATOM 676 C CA . GLY A 1 92 ? 1.676 -13.743 -12.313 1.00 85.56 92 GLY A CA 1
ATOM 677 C C . GLY A 1 92 ? 0.486 -12.962 -12.884 1.00 85.56 92 GLY A C 1
ATOM 678 O O . GLY A 1 92 ? -0.055 -13.357 -13.916 1.00 85.56 92 GLY A O 1
ATOM 679 N N . LEU A 1 93 ? 0.066 -11.870 -12.239 1.00 84.75 93 LEU A N 1
ATOM 680 C CA . LEU A 1 93 ? -1.038 -11.035 -12.695 1.00 84.75 93 LEU A CA 1
ATOM 681 C C . LEU A 1 93 ? -0.536 -9.954 -13.645 1.00 84.75 93 LEU A C 1
ATOM 683 O O . LEU A 1 93 ? 0.538 -9.391 -13.466 1.00 84.75 93 LEU A O 1
ATOM 687 N N . THR A 1 94 ? -1.350 -9.599 -14.632 1.00 83.81 94 THR A N 1
ATOM 688 C CA . THR A 1 94 ? -1.144 -8.345 -15.359 1.00 83.81 94 THR A CA 1
ATOM 689 C C . THR A 1 94 ? -1.635 -7.196 -14.480 1.00 83.81 94 THR A C 1
ATOM 691 O O . THR A 1 94 ? -2.775 -7.233 -14.020 1.00 83.81 94 THR A O 1
ATOM 694 N N . ILE A 1 95 ? -0.808 -6.175 -14.257 1.00 82.56 95 ILE A N 1
ATOM 695 C CA . ILE A 1 95 ? -1.210 -4.947 -13.558 1.00 82.56 95 ILE A CA 1
ATOM 696 C C . ILE A 1 95 ? -1.623 -3.902 -14.601 1.00 82.56 95 ILE A C 1
ATOM 698 O O . ILE A 1 95 ? -0.774 -3.359 -15.307 1.00 82.56 95 ILE A O 1
ATOM 702 N N . GLN A 1 96 ? -2.931 -3.639 -14.724 1.00 82.19 96 GLN A N 1
ATOM 703 C CA . GLN A 1 96 ? -3.466 -2.739 -15.761 1.00 82.19 96 GLN A CA 1
ATOM 704 C C . GLN A 1 96 ? -3.179 -1.269 -15.465 1.00 82.19 96 GLN A C 1
ATOM 706 O O . GLN A 1 96 ? -2.809 -0.532 -16.369 1.00 82.19 96 GLN A O 1
ATOM 711 N N . TYR A 1 97 ? -3.358 -0.864 -14.209 1.00 82.38 97 TYR A N 1
ATOM 712 C CA . TYR A 1 97 ? -3.261 0.524 -13.775 1.00 82.38 97 TYR A CA 1
ATOM 713 C C . TYR A 1 97 ? -2.604 0.607 -12.400 1.00 82.38 97 TYR A C 1
ATOM 715 O O . TYR A 1 97 ? -2.679 -0.349 -11.621 1.00 82.38 97 TYR A O 1
ATOM 723 N N . TYR A 1 98 ? -2.017 1.758 -12.086 1.00 82.56 98 TYR A N 1
ATOM 724 C CA . TYR A 1 98 ? -1.472 2.066 -10.768 1.00 82.56 98 TYR A CA 1
ATOM 725 C C . TYR A 1 98 ? -2.109 3.321 -10.177 1.00 82.56 98 TYR A C 1
ATOM 727 O O . TYR A 1 98 ? -2.588 4.211 -10.880 1.00 82.56 98 TYR A O 1
ATOM 735 N N . VAL A 1 99 ? -2.065 3.403 -8.852 1.00 81.19 99 VAL A N 1
ATOM 736 C CA . VAL A 1 99 ? -2.293 4.634 -8.100 1.00 81.19 99 VAL A CA 1
ATOM 737 C C . VAL A 1 99 ? -1.158 4.729 -7.094 1.00 81.19 99 VAL A C 1
ATOM 739 O O . VAL A 1 99 ? -1.000 3.844 -6.259 1.00 81.19 99 VAL A O 1
ATOM 742 N N . LEU A 1 100 ? -0.362 5.784 -7.193 1.00 81.12 100 LEU A N 1
ATOM 743 C CA . LEU A 1 100 ? 0.669 6.139 -6.230 1.00 81.12 100 LEU A CA 1
ATOM 744 C C . LEU A 1 100 ? 0.207 7.403 -5.511 1.00 81.12 100 LEU A C 1
ATOM 746 O O . LEU A 1 100 ? -0.147 8.382 -6.163 1.00 81.12 100 LEU A O 1
ATOM 750 N N . ILE A 1 101 ? 0.195 7.368 -4.184 1.00 78.19 101 ILE A N 1
ATOM 751 C CA . ILE A 1 101 ? -0.285 8.453 -3.331 1.00 78.19 101 ILE A CA 1
ATOM 752 C C . ILE A 1 101 ? 0.759 8.737 -2.258 1.00 78.19 101 ILE A C 1
ATOM 754 O O . ILE A 1 101 ? 1.324 7.800 -1.684 1.00 78.19 101 ILE A O 1
ATOM 758 N N . ASP A 1 102 ? 1.036 10.011 -2.010 1.00 77.94 102 ASP A N 1
ATOM 759 C CA . ASP A 1 102 ? 1.847 10.394 -0.859 1.00 77.94 102 ASP A CA 1
ATOM 760 C C . ASP A 1 102 ? 1.016 10.314 0.447 1.00 77.94 102 ASP A C 1
ATOM 762 O O . ASP A 1 102 ? -0.159 9.951 0.467 1.00 77.94 102 ASP A O 1
ATOM 766 N N . MET A 1 103 ? 1.633 10.581 1.588 1.00 78.56 103 MET A N 1
ATOM 767 C CA . MET A 1 103 ? 1.042 10.480 2.923 1.00 78.56 103 MET A CA 1
ATOM 768 C C . MET A 1 103 ? 0.025 11.571 3.139 1.00 78.56 103 MET A C 1
ATOM 770 O O . MET A 1 103 ? -0.990 11.308 3.779 1.00 78.56 103 MET A O 1
ATOM 774 N N . GLN A 1 104 ? 0.301 12.774 2.638 1.00 80.56 104 GLN A N 1
ATOM 775 C CA . GLN A 1 104 ? -0.639 13.870 2.771 1.00 80.56 104 GLN A CA 1
ATOM 776 C C . GLN A 1 104 ? -1.904 13.548 1.982 1.00 80.56 104 GLN A C 1
ATOM 778 O O . GLN A 1 104 ? -2.993 13.575 2.537 1.00 80.56 104 GLN A O 1
ATOM 783 N N . GLY A 1 105 ? -1.757 13.107 0.738 1.00 78.81 105 GLY A N 1
ATOM 784 C CA . GLY A 1 105 ? -2.837 12.642 -0.111 1.00 78.81 105 GLY A CA 1
ATOM 785 C C . GLY A 1 105 ? -3.605 11.484 0.476 1.00 78.81 105 GLY A C 1
ATOM 786 O O . GLY A 1 105 ? -4.825 11.440 0.362 1.00 78.81 105 GLY A O 1
ATOM 787 N N . PHE A 1 106 ? -2.915 10.541 1.111 1.00 82.81 106 PHE A N 1
ATOM 788 C CA . PHE A 1 106 ? -3.568 9.406 1.742 1.00 82.81 106 PHE A CA 1
ATOM 789 C C . PHE A 1 106 ? -4.359 9.824 2.987 1.00 82.81 106 PHE A C 1
ATOM 791 O O . PHE A 1 106 ? -5.491 9.372 3.165 1.00 82.81 106 PHE A O 1
ATOM 798 N N . SER A 1 107 ? -3.811 10.731 3.801 1.00 85.88 107 SER A N 1
ATOM 799 C CA . SER A 1 107 ? -4.529 11.360 4.913 1.00 85.88 107 SER A CA 1
ATOM 800 C C . SER A 1 107 ? -5.758 12.116 4.407 1.00 85.88 107 SER A C 1
ATOM 802 O O . SER A 1 107 ? -6.874 11.842 4.844 1.00 85.88 107 SER A O 1
ATOM 804 N N . ASP A 1 108 ? -5.576 12.989 3.416 1.00 82.31 108 ASP A N 1
ATOM 805 C CA . ASP A 1 108 ? -6.642 13.784 2.808 1.00 82.31 108 ASP A CA 1
ATOM 806 C C . ASP A 1 108 ? -7.721 12.890 2.187 1.00 82.31 108 ASP A C 1
ATOM 808 O O . ASP A 1 108 ? -8.912 13.191 2.270 1.00 82.31 108 ASP A O 1
ATOM 812 N N . LEU A 1 109 ? -7.328 11.763 1.583 1.00 81.56 109 LEU A N 1
ATOM 813 C CA . LEU A 1 109 ? -8.251 10.763 1.063 1.00 81.56 109 LEU A CA 1
ATOM 814 C C . LEU A 1 109 ? -9.124 10.204 2.190 1.00 81.56 109 LEU A C 1
ATOM 816 O O . LEU A 1 109 ? -10.346 10.196 2.039 1.00 81.56 109 LEU A O 1
ATOM 820 N N . ILE A 1 110 ? -8.533 9.776 3.305 1.00 86.75 110 ILE A N 1
ATOM 821 C CA . ILE A 1 110 ? -9.271 9.250 4.463 1.00 86.75 110 ILE A CA 1
ATOM 822 C C . ILE A 1 110 ? -10.212 10.314 5.039 1.00 86.75 110 ILE A C 1
ATOM 824 O O . ILE A 1 110 ? -11.399 10.043 5.231 1.00 86.75 110 ILE A O 1
ATOM 828 N N . ASP A 1 111 ? -9.730 11.541 5.229 1.00 87.44 111 ASP A N 1
ATOM 829 C CA . ASP A 1 111 ? -10.550 12.656 5.714 1.00 87.44 111 ASP A CA 1
ATOM 830 C C . ASP A 1 111 ? -11.708 12.958 4.761 1.00 87.44 111 ASP A C 1
ATOM 832 O O . ASP A 1 111 ? -12.843 13.196 5.179 1.00 87.44 111 ASP A O 1
ATOM 836 N N . SER A 1 112 ? -11.462 12.870 3.453 1.00 81.44 112 SER A N 1
ATOM 837 C CA . SER A 1 112 ? -12.488 13.087 2.435 1.00 81.44 112 SER A CA 1
ATOM 838 C C . SER A 1 112 ? -13.589 12.022 2.441 1.00 81.44 112 SER A C 1
ATOM 840 O O . SER A 1 112 ? -14.708 12.312 1.997 1.00 81.44 112 SER A O 1
ATOM 842 N N . LEU A 1 113 ? -13.287 10.820 2.944 1.00 82.88 113 LEU A N 1
ATOM 843 C CA . LEU A 1 113 ? -14.244 9.736 3.171 1.00 82.88 113 LEU A CA 1
ATOM 844 C C . LEU A 1 113 ? -15.012 9.903 4.492 1.00 82.88 113 LEU A C 1
ATOM 846 O O . LEU A 1 113 ? -15.977 9.175 4.716 1.00 82.88 113 LEU A O 1
ATOM 850 N N . GLY A 1 114 ? -14.648 10.896 5.309 1.00 87.81 114 GLY A N 1
ATOM 851 C CA . GLY A 1 114 ? -15.217 11.127 6.632 1.00 87.81 114 GLY A CA 1
ATOM 852 C C . GLY A 1 114 ? -14.557 10.291 7.725 1.00 87.81 114 GLY A C 1
ATOM 853 O O . GLY A 1 114 ? -15.224 10.011 8.712 1.00 87.81 114 GLY A O 1
ATOM 854 N N . GLY A 1 115 ? -13.297 9.879 7.539 1.00 91.94 115 GLY A N 1
ATOM 855 C CA . GLY A 1 115 ? -12.567 9.007 8.459 1.00 91.94 115 GLY A CA 1
ATOM 856 C C . GLY A 1 115 ? -12.810 7.515 8.208 1.00 91.94 115 GLY A C 1
ATOM 857 O O . GLY A 1 115 ? -13.507 7.118 7.273 1.00 91.94 115 GLY A O 1
ATOM 858 N N . VAL A 1 116 ? -12.210 6.667 9.043 1.00 94.62 116 VAL A N 1
ATOM 859 C CA . VAL A 1 116 ? -12.308 5.199 8.983 1.00 94.62 116 VAL A CA 1
ATOM 860 C C . VAL A 1 116 ? -12.602 4.600 10.353 1.00 94.62 116 VAL A C 1
ATOM 862 O O . VAL A 1 116 ? -12.122 5.083 11.373 1.00 94.62 116 VAL A O 1
ATOM 865 N N . ASP A 1 117 ? -13.353 3.499 10.373 1.00 95.94 117 ASP A N 1
ATOM 866 C CA . ASP A 1 117 ? -13.640 2.759 11.601 1.00 95.94 117 ASP A CA 1
ATOM 867 C C . ASP A 1 117 ? -12.712 1.545 11.704 1.00 95.94 117 ASP A C 1
ATOM 869 O O . ASP A 1 117 ? -12.771 0.626 10.881 1.00 95.94 117 ASP A O 1
ATOM 873 N N . ILE A 1 118 ? -11.864 1.528 12.731 1.00 95.88 118 ILE A N 1
ATOM 874 C CA . ILE A 1 118 ? -10.880 0.472 12.984 1.00 95.88 118 ILE A CA 1
ATOM 875 C C . ILE A 1 118 ? -11.137 -0.142 14.359 1.00 95.88 118 ILE A C 1
ATOM 877 O O . ILE A 1 118 ? -11.387 0.550 15.342 1.00 95.88 118 ILE A O 1
ATOM 881 N N . THR A 1 119 ? -11.077 -1.472 14.437 1.00 96.06 119 THR A N 1
ATOM 882 C CA . THR A 1 119 ? -11.026 -2.177 15.723 1.00 96.06 119 THR A CA 1
ATOM 883 C C . THR A 1 119 ? -9.571 -2.478 16.042 1.00 96.06 119 THR A C 1
ATOM 885 O O . THR A 1 119 ? -8.968 -3.354 15.429 1.00 96.06 119 THR A O 1
ATOM 888 N N . VAL A 1 120 ? -9.011 -1.726 16.982 1.00 95.31 120 VAL A N 1
ATOM 889 C CA . VAL A 1 120 ? -7.643 -1.892 17.467 1.00 95.31 120 VAL A CA 1
ATOM 890 C C . VAL A 1 120 ? -7.610 -3.100 18.405 1.00 95.31 120 VAL A C 1
ATOM 892 O O . VAL A 1 120 ? -8.396 -3.163 19.351 1.00 95.31 120 VAL A O 1
ATOM 895 N N . THR A 1 121 ? -6.746 -4.077 18.129 1.00 91.38 121 THR A N 1
ATOM 896 C CA . THR A 1 121 ? -6.600 -5.290 18.955 1.00 91.38 121 THR A CA 1
ATOM 897 C C . THR A 1 121 ? -5.626 -5.079 20.102 1.00 91.38 121 THR A C 1
ATOM 899 O O . THR A 1 121 ? -5.910 -5.459 21.234 1.00 91.38 121 THR A O 1
ATOM 902 N N . ASP A 1 122 ? -4.516 -4.414 19.803 1.00 90.19 122 ASP A N 1
ATOM 903 C CA . ASP A 1 122 ? -3.387 -4.225 20.700 1.00 90.19 122 ASP A CA 1
ATOM 904 C C . ASP A 1 122 ? -3.032 -2.750 20.782 1.00 90.19 122 ASP A C 1
ATOM 906 O O . ASP A 1 122 ? -3.301 -1.975 19.865 1.00 90.19 122 ASP A O 1
ATOM 910 N N . ARG A 1 123 ? -2.420 -2.358 21.895 1.00 92.44 123 ARG A N 1
ATOM 911 C CA . ARG A 1 123 ? -2.043 -0.969 22.131 1.00 92.44 123 ARG A CA 1
ATOM 912 C C . ARG A 1 123 ? -0.944 -0.540 21.150 1.00 92.44 123 ARG A C 1
ATOM 914 O O . ARG A 1 123 ? 0.110 -1.169 21.117 1.00 92.44 123 ARG A O 1
ATOM 921 N N . VAL A 1 124 ? -1.162 0.535 20.387 1.00 92.88 124 VAL A N 1
ATOM 922 C CA . VAL A 1 124 ? -0.202 1.031 19.374 1.00 92.88 124 VAL A CA 1
ATOM 923 C C . VAL A 1 124 ? 0.232 2.464 19.705 1.00 92.88 124 VAL A C 1
ATOM 925 O O . VAL A 1 124 ? -0.637 3.302 19.948 1.00 92.88 124 VAL A O 1
ATOM 928 N N . PRO A 1 125 ? 1.539 2.782 19.713 1.00 92.19 125 PRO A N 1
ATOM 929 C CA . PRO A 1 125 ? 2.012 4.139 19.962 1.00 92.19 125 PRO A CA 1
ATOM 930 C C . PRO A 1 125 ? 1.883 5.022 18.716 1.00 92.19 125 PRO A C 1
ATOM 932 O O . PRO A 1 125 ? 2.147 4.582 17.589 1.00 92.19 125 PRO A O 1
ATOM 935 N N . LEU A 1 126 ? 1.532 6.286 18.940 1.00 91.81 126 LEU A N 1
ATOM 936 C CA . LEU A 1 126 ? 1.649 7.375 17.979 1.00 91.81 126 LEU A CA 1
ATOM 937 C C . LEU A 1 126 ? 2.927 8.162 18.292 1.00 91.81 126 LEU A C 1
ATOM 939 O O . LEU A 1 126 ? 3.022 8.844 19.315 1.00 91.81 126 LEU A O 1
ATOM 943 N N . GLY A 1 127 ? 3.906 8.070 17.392 1.00 86.62 127 GLY A N 1
ATOM 944 C CA . GLY A 1 127 ? 5.230 8.661 17.579 1.00 86.62 127 GLY A CA 1
ATOM 945 C C . GLY A 1 127 ? 6.083 7.917 18.609 1.00 86.62 127 GLY A C 1
ATOM 946 O O . GLY A 1 127 ? 5.883 6.728 18.859 1.00 86.62 127 GLY A O 1
ATOM 947 N N . GLY A 1 128 ? 7.021 8.652 19.200 1.00 83.19 128 GLY A N 1
ATOM 948 C CA . GLY A 1 128 ? 8.029 8.138 20.121 1.00 83.19 128 GLY A CA 1
ATOM 949 C C . GLY A 1 128 ? 9.267 7.548 19.440 1.00 83.19 128 GLY A C 1
ATOM 950 O O . GLY A 1 128 ? 9.339 7.457 18.215 1.00 83.19 128 GLY A O 1
ATOM 951 N N . ASP A 1 129 ? 10.273 7.201 20.244 1.00 81.75 129 ASP A N 1
ATOM 952 C CA . ASP A 1 129 ? 11.475 6.488 19.796 1.00 81.75 129 ASP A CA 1
ATOM 953 C C . ASP A 1 129 ? 11.327 4.956 19.927 1.00 81.75 129 ASP A C 1
ATOM 955 O O . ASP A 1 129 ? 10.309 4.435 20.386 1.00 81.75 129 ASP A O 1
ATOM 959 N N . GLU A 1 130 ? 12.363 4.202 19.545 1.00 78.94 130 GLU A N 1
ATOM 960 C CA . GLU A 1 130 ? 12.371 2.731 19.662 1.00 78.94 130 GLU A CA 1
ATOM 961 C C . GLU A 1 130 ? 12.250 2.220 21.107 1.00 78.94 130 GLU A C 1
ATOM 963 O O . GLU A 1 130 ? 11.840 1.081 21.334 1.00 78.94 130 GLU A O 1
ATOM 968 N N . ALA A 1 131 ? 12.592 3.052 22.092 1.00 83.06 131 ALA A N 1
ATOM 969 C CA . ALA A 1 131 ? 12.429 2.760 23.510 1.00 83.06 131 ALA A CA 1
ATOM 970 C C . ALA A 1 131 ? 11.076 3.249 24.063 1.00 83.06 131 ALA A C 1
ATOM 972 O O . ALA A 1 131 ? 10.842 3.142 25.268 1.00 83.06 131 ALA A O 1
ATOM 973 N N . LEU A 1 132 ? 10.173 3.725 23.194 1.00 84.06 132 LEU A N 1
ATOM 974 C CA . LEU A 1 132 ? 8.859 4.277 23.527 1.00 84.06 132 LEU A CA 1
ATOM 975 C C . LEU A 1 132 ? 8.930 5.525 24.422 1.00 84.06 132 LEU A C 1
ATOM 977 O O . LEU A 1 132 ? 7.983 5.821 25.157 1.00 84.06 132 LEU A O 1
ATOM 981 N N . ASN A 1 133 ? 10.029 6.277 24.356 1.00 84.69 133 ASN A N 1
ATOM 982 C CA . ASN A 1 133 ? 10.091 7.618 24.931 1.00 84.69 133 ASN A CA 1
ATOM 983 C C . ASN A 1 133 ? 9.337 8.601 24.030 1.00 84.69 133 ASN A C 1
ATOM 985 O O . ASN A 1 133 ? 9.277 8.402 22.820 1.00 84.69 133 ASN A O 1
ATOM 989 N N . ASP A 1 134 ? 8.773 9.660 24.616 1.00 87.50 134 ASP A N 1
ATOM 990 C CA . ASP A 1 134 ? 8.088 10.749 23.898 1.00 87.50 134 ASP A CA 1
ATOM 991 C C . ASP A 1 134 ? 6.929 10.303 22.983 1.00 87.50 134 ASP A C 1
ATOM 993 O O . ASP A 1 134 ? 6.622 10.945 21.976 1.00 87.50 134 ASP A O 1
ATOM 997 N N . VAL A 1 135 ? 6.247 9.207 23.339 1.00 90.81 135 VAL A N 1
ATOM 998 C CA . VAL A 1 135 ? 4.997 8.805 22.679 1.00 90.81 135 VAL A CA 1
ATOM 999 C C . VAL A 1 135 ? 3.952 9.895 22.901 1.00 90.81 135 VAL A C 1
ATOM 1001 O O . VAL A 1 135 ? 3.597 10.201 24.042 1.00 90.81 135 VAL A O 1
ATOM 1004 N N . ALA A 1 136 ? 3.453 10.469 21.808 1.00 91.69 136 ALA A N 1
ATOM 1005 C CA . ALA A 1 136 ? 2.476 11.548 21.865 1.00 91.69 136 ALA A CA 1
ATOM 1006 C C . ALA A 1 136 ? 1.117 11.022 22.338 1.00 91.69 136 ALA A C 1
ATOM 1008 O O . ALA A 1 136 ? 0.493 11.607 23.223 1.00 91.69 136 ALA A O 1
ATOM 1009 N N . GLU A 1 137 ? 0.673 9.903 21.760 1.00 93.75 137 GLU A N 1
ATOM 1010 C CA . GLU A 1 137 ? -0.648 9.324 22.001 1.00 93.75 137 GLU A CA 1
ATOM 1011 C C . GLU A 1 137 ? -0.623 7.797 21.866 1.00 93.75 137 GLU A C 1
ATOM 1013 O O . GLU A 1 137 ? 0.307 7.218 21.302 1.00 93.75 137 GLU A O 1
ATOM 1018 N N . TRP A 1 138 ? -1.664 7.135 22.369 1.00 94.25 138 TRP A N 1
ATOM 1019 C CA . TRP A 1 138 ? -1.827 5.688 22.257 1.00 94.25 138 TRP A CA 1
ATOM 1020 C C . TRP A 1 138 ? -3.169 5.342 21.627 1.00 94.25 138 TRP A C 1
ATOM 1022 O O . TRP A 1 138 ? -4.220 5.786 22.088 1.00 94.25 138 TRP A O 1
ATOM 1032 N N . PHE A 1 139 ? -3.137 4.465 20.629 1.00 95.44 139 PHE A N 1
ATOM 1033 C CA . PHE A 1 139 ? -4.326 3.769 20.168 1.00 95.44 139 PHE A CA 1
ATOM 1034 C C . PHE A 1 139 ? -4.618 2.624 21.137 1.00 95.44 139 PHE A C 1
ATOM 1036 O O . PHE A 1 139 ? -3.900 1.625 21.159 1.00 95.44 139 PHE A O 1
ATOM 1043 N N . GLU A 1 140 ? -5.658 2.774 21.952 1.00 95.75 140 GLU A N 1
ATOM 1044 C CA . GLU A 1 140 ? -6.078 1.739 22.901 1.00 95.75 140 GLU A CA 1
ATOM 1045 C C . GLU A 1 140 ? -6.929 0.637 22.234 1.00 95.75 140 GLU A C 1
ATOM 1047 O O . GLU A 1 140 ? -7.666 0.917 21.283 1.00 95.75 140 GLU A O 1
ATOM 1052 N N . PRO A 1 141 ? -6.897 -0.612 22.733 1.00 96.69 141 PRO A N 1
ATOM 1053 C CA . PRO A 1 141 ? -7.760 -1.675 22.227 1.00 96.69 141 PRO A CA 1
ATOM 1054 C C . PRO A 1 141 ? -9.249 -1.296 22.239 1.00 96.69 141 PRO A C 1
ATOM 1056 O O . PRO A 1 141 ? -9.783 -0.828 23.246 1.00 96.69 141 PRO A O 1
ATOM 1059 N N . GLY A 1 142 ? -9.939 -1.534 21.123 1.00 97.19 142 GLY A N 1
ATOM 1060 C CA . GLY A 1 142 ? -11.355 -1.213 20.956 1.00 97.19 142 GLY A CA 1
ATOM 1061 C C . GLY A 1 142 ? -11.702 -0.613 19.596 1.00 97.19 142 GLY A C 1
ATOM 1062 O O . GLY A 1 142 ? -10.859 -0.454 18.715 1.00 97.19 142 GLY A O 1
ATOM 1063 N N . LYS A 1 143 ? -12.988 -0.297 19.413 1.00 97.31 143 LYS A N 1
ATOM 1064 C CA . LYS A 1 143 ? -13.480 0.385 18.209 1.00 97.31 143 LYS A CA 1
ATOM 1065 C C . LYS A 1 143 ? -13.120 1.862 18.274 1.00 97.31 143 LYS A C 1
ATOM 1067 O O . LYS A 1 143 ? -13.482 2.530 19.240 1.00 97.31 143 LYS A O 1
ATOM 1072 N N . GLN A 1 144 ? -12.474 2.356 17.231 1.00 97.19 144 GLN A N 1
ATOM 1073 C CA . GLN A 1 144 ? -12.086 3.749 17.095 1.00 97.19 144 GLN A CA 1
ATOM 1074 C C . GLN A 1 144 ? -12.463 4.267 15.713 1.00 97.19 144 GLN A C 1
ATOM 1076 O O . GLN A 1 144 ? -12.345 3.551 14.719 1.00 97.19 144 GLN A O 1
ATOM 1081 N N . HIS A 1 145 ? -12.894 5.522 15.678 1.00 97.44 145 HIS A N 1
ATOM 1082 C CA . HIS A 1 145 ? -13.068 6.271 14.447 1.00 97.44 145 HIS A CA 1
ATOM 1083 C C . HIS A 1 145 ? -11.843 7.170 14.272 1.00 97.44 145 HIS A C 1
ATOM 1085 O O . HIS A 1 145 ? -11.560 7.986 15.148 1.00 97.44 145 HIS A O 1
ATOM 1091 N N . MET A 1 146 ? -11.095 6.973 13.191 1.00 97.12 146 MET A N 1
ATOM 1092 C CA . MET A 1 146 ? -9.820 7.640 12.937 1.00 97.12 146 MET A CA 1
ATOM 1093 C C . MET A 1 146 ? -9.937 8.560 11.724 1.00 97.12 146 MET A C 1
ATOM 1095 O O . MET A 1 146 ? -10.408 8.142 10.666 1.00 97.12 146 MET A O 1
ATOM 1099 N N . ASP A 1 147 ? -9.473 9.797 11.879 1.00 95.38 147 ASP A N 1
ATOM 1100 C CA . ASP A 1 147 ? -9.213 10.706 10.762 1.00 95.38 147 ASP A CA 1
ATOM 1101 C C . ASP A 1 147 ? -7.944 10.275 9.993 1.00 95.38 147 ASP A C 1
ATOM 1103 O O . ASP A 1 147 ? -7.281 9.290 10.342 1.00 95.38 147 ASP A O 1
ATOM 1107 N N . GLY A 1 148 ? -7.602 10.986 8.923 1.00 90.81 148 GLY A N 1
ATOM 1108 C CA . GLY A 1 148 ? -6.455 10.685 8.074 1.00 90.81 148 GLY A CA 1
ATOM 1109 C C . GLY A 1 148 ? -5.125 10.727 8.817 1.00 90.81 148 GLY A C 1
ATOM 1110 O O . GLY A 1 148 ? -4.271 9.862 8.590 1.00 90.81 148 GLY A O 1
ATOM 1111 N N . TYR A 1 149 ? -4.971 11.659 9.760 1.00 93.12 149 TYR A N 1
ATOM 1112 C CA . TYR A 1 149 ? -3.775 11.776 10.588 1.00 93.12 149 TYR A CA 1
ATOM 1113 C C . TYR A 1 149 ? -3.594 10.530 11.463 1.00 93.12 149 TYR A C 1
ATOM 1115 O O . TYR A 1 149 ? -2.561 9.854 11.387 1.00 93.12 149 TYR A O 1
ATOM 1123 N N . HIS A 1 150 ? -4.618 10.177 12.240 1.00 95.69 150 HIS A N 1
ATOM 1124 C CA . HIS A 1 150 ? -4.606 9.034 13.149 1.00 95.69 150 HIS A CA 1
ATOM 1125 C C . HIS A 1 150 ? -4.483 7.711 12.391 1.00 95.69 150 HIS A C 1
ATOM 1127 O O . HIS A 1 150 ? -3.656 6.870 12.742 1.00 95.69 150 HIS A O 1
ATOM 1133 N N . ALA A 1 151 ? -5.245 7.536 11.312 1.00 94.50 151 ALA A N 1
ATOM 1134 C CA . ALA A 1 151 ? -5.223 6.321 10.508 1.00 94.50 151 ALA A CA 1
ATOM 1135 C C . ALA A 1 151 ? -3.850 6.090 9.854 1.00 94.50 151 ALA A C 1
ATOM 1137 O O . ALA A 1 151 ? -3.321 4.974 9.872 1.00 94.50 151 ALA A O 1
ATOM 1138 N N . THR A 1 152 ? -3.226 7.150 9.334 1.00 90.88 152 THR A N 1
ATOM 1139 C CA . THR A 1 152 ? -1.883 7.060 8.750 1.00 90.88 152 THR A CA 1
ATOM 1140 C C . THR A 1 152 ? -0.827 6.754 9.814 1.00 90.88 152 THR A C 1
ATOM 1142 O O . THR A 1 152 ? 0.109 5.988 9.561 1.00 90.88 152 THR A O 1
ATOM 1145 N N . TRP A 1 153 ? -0.957 7.319 11.017 1.00 91.12 153 TRP A N 1
ATOM 1146 C CA . TRP A 1 153 ? -0.074 6.999 12.139 1.00 91.12 153 TRP A CA 1
ATOM 1147 C C . TRP A 1 153 ? -0.223 5.553 12.614 1.00 91.12 153 TRP A C 1
ATOM 1149 O O . TRP A 1 153 ? 0.779 4.855 12.789 1.00 91.12 153 TRP A O 1
ATOM 1159 N N . TYR A 1 154 ? -1.459 5.077 12.738 1.00 92.50 154 TYR A N 1
ATOM 1160 C CA . TYR A 1 154 ? -1.767 3.694 13.088 1.00 92.50 154 TYR A CA 1
ATOM 1161 C C . TYR A 1 154 ? -1.105 2.702 12.118 1.00 92.50 154 TYR A C 1
ATOM 1163 O O . TYR A 1 154 ? -0.458 1.741 12.540 1.00 92.50 154 TYR A O 1
ATOM 1171 N N . ALA A 1 155 ? -1.194 2.970 10.812 1.00 89.38 155 ALA A N 1
ATOM 1172 C CA . ALA A 1 155 ? -0.609 2.120 9.779 1.00 89.38 155 ALA A CA 1
ATOM 1173 C C . ALA A 1 155 ? 0.926 2.192 9.684 1.00 89.38 155 ALA A C 1
ATOM 1175 O O . ALA A 1 155 ? 1.538 1.232 9.214 1.00 89.38 155 ALA A O 1
ATOM 1176 N N . ARG A 1 156 ? 1.567 3.296 10.103 1.00 85.56 156 ARG A N 1
ATOM 1177 C CA . ARG A 1 156 ? 3.036 3.441 10.026 1.00 85.56 156 ARG A CA 1
ATOM 1178 C C . ARG A 1 156 ? 3.772 2.969 11.272 1.00 85.56 156 ARG A C 1
ATOM 1180 O O . ARG A 1 156 ? 4.964 2.692 11.172 1.00 85.56 156 ARG A O 1
ATOM 1187 N N . SER A 1 157 ? 3.100 2.932 12.423 1.00 84.88 157 SER A N 1
ATOM 1188 C CA . SER A 1 157 ? 3.747 2.665 13.708 1.00 84.88 157 SER A CA 1
ATOM 1189 C C . SER A 1 157 ? 4.540 1.355 13.660 1.00 84.88 157 SER A C 1
ATOM 1191 O O . SER A 1 157 ? 4.017 0.323 13.229 1.00 84.88 157 SER A O 1
ATOM 1193 N N . ARG A 1 158 ? 5.820 1.418 14.045 1.00 78.19 158 ARG A N 1
ATOM 1194 C CA . ARG A 1 158 ? 6.756 0.276 14.086 1.00 78.19 158 ARG A CA 1
ATOM 1195 C C . ARG A 1 158 ? 7.118 -0.115 15.515 1.00 78.19 158 ARG A C 1
ATOM 1197 O O . ARG A 1 158 ? 7.413 -1.278 15.771 1.00 78.19 158 ARG A O 1
ATOM 1204 N N . HIS A 1 159 ? 7.061 0.840 16.438 1.00 76.50 159 HIS A N 1
ATOM 1205 C CA . HIS A 1 159 ? 7.613 0.684 17.775 1.00 76.50 159 HIS A CA 1
ATOM 1206 C C . HIS A 1 159 ? 6.929 -0.439 18.554 1.00 76.50 159 HIS A C 1
ATOM 1208 O O . HIS A 1 159 ? 5.702 -0.521 18.621 1.00 76.50 159 HIS A O 1
ATOM 1214 N N . GLY A 1 160 ? 7.750 -1.315 19.132 1.00 67.50 160 GLY A N 1
ATOM 1215 C CA . GLY A 1 160 ? 7.291 -2.464 19.909 1.00 67.50 160 GLY A CA 1
ATOM 1216 C C . GLY A 1 160 ? 6.636 -3.586 19.094 1.00 67.50 160 GLY A C 1
ATOM 1217 O O . GLY A 1 160 ? 6.061 -4.486 19.699 1.00 67.50 160 GLY A O 1
ATOM 1218 N N . THR A 1 161 ? 6.705 -3.560 17.755 1.00 77.62 161 THR A N 1
ATOM 1219 C CA . THR A 1 161 ? 6.051 -4.555 16.883 1.00 77.62 161 THR A CA 1
ATOM 1220 C C . THR A 1 161 ? 6.931 -4.965 15.696 1.00 77.62 161 THR A C 1
ATOM 1222 O O . THR A 1 161 ? 7.894 -4.282 15.355 1.00 77.62 161 THR A O 1
ATOM 1225 N N . SER A 1 162 ? 6.618 -6.092 15.059 1.00 81.06 162 SER A N 1
ATOM 1226 C CA . SER A 1 162 ? 7.310 -6.561 13.856 1.00 81.06 162 SER A CA 1
ATOM 1227 C C . SER A 1 162 ? 6.842 -5.838 12.583 1.00 81.06 162 SER A C 1
ATOM 1229 O O . SER A 1 162 ? 5.775 -5.220 12.542 1.00 81.06 162 SER A O 1
ATOM 1231 N N . ASP A 1 163 ? 7.610 -5.969 11.495 1.00 77.50 163 ASP A N 1
ATOM 1232 C CA . ASP A 1 163 ? 7.166 -5.527 10.163 1.00 77.50 163 ASP A CA 1
ATOM 1233 C C . ASP A 1 163 ? 5.843 -6.202 9.752 1.00 77.50 163 ASP A C 1
ATOM 1235 O O . ASP A 1 163 ? 5.001 -5.563 9.126 1.00 77.50 163 ASP A O 1
ATOM 1239 N N . TYR A 1 164 ? 5.616 -7.459 10.149 1.00 82.00 164 TYR A N 1
ATOM 1240 C CA . TYR A 1 164 ? 4.379 -8.183 9.841 1.00 82.00 164 TYR A CA 1
ATOM 1241 C C . TYR A 1 164 ? 3.174 -7.633 10.606 1.00 82.00 164 TYR A C 1
ATOM 1243 O O . TYR A 1 164 ? 2.086 -7.531 10.042 1.00 82.00 164 TYR A O 1
ATOM 1251 N N . ASP A 1 165 ? 3.371 -7.179 11.844 1.00 84.12 165 ASP A N 1
ATOM 1252 C CA . ASP A 1 165 ? 2.320 -6.492 12.599 1.00 84.12 165 ASP A CA 1
ATOM 1253 C C . ASP A 1 165 ? 1.956 -5.156 11.941 1.00 84.12 165 ASP A C 1
ATOM 1255 O O . ASP A 1 165 ? 0.778 -4.798 11.844 1.00 84.12 165 ASP A O 1
ATOM 1259 N N . ARG A 1 166 ? 2.956 -4.420 11.433 1.00 85.88 166 ARG A N 1
ATOM 1260 C CA . ARG A 1 166 ? 2.716 -3.205 10.642 1.00 85.88 166 ARG A CA 1
ATOM 1261 C C . ARG A 1 166 ? 1.914 -3.530 9.384 1.00 85.88 166 ARG A C 1
ATOM 1263 O O . ARG A 1 166 ? 0.915 -2.865 9.113 1.00 85.88 166 ARG A O 1
ATOM 1270 N N . MET A 1 167 ? 2.305 -4.562 8.643 1.00 83.31 167 MET A N 1
ATOM 1271 C CA . MET A 1 167 ? 1.581 -5.013 7.453 1.00 83.31 167 MET A CA 1
ATOM 1272 C C . MET A 1 167 ? 0.132 -5.409 7.766 1.00 83.31 167 MET A C 1
ATOM 1274 O O . MET A 1 167 ? -0.783 -5.047 7.023 1.00 83.31 167 MET A O 1
ATOM 1278 N N . ALA A 1 168 ? -0.105 -6.082 8.893 1.00 85.81 168 ALA A N 1
ATOM 1279 C CA . ALA A 1 168 ? -1.448 -6.424 9.344 1.00 85.81 168 ALA A CA 1
ATOM 1280 C C . ALA A 1 168 ? -2.295 -5.166 9.610 1.00 85.81 168 ALA A C 1
ATOM 1282 O O . ALA A 1 168 ? -3.437 -5.087 9.153 1.00 85.81 168 ALA A O 1
ATOM 1283 N N . ARG A 1 169 ? -1.734 -4.137 10.263 1.00 90.06 169 ARG A N 1
ATOM 1284 C CA . ARG A 1 169 ? -2.415 -2.841 10.462 1.00 90.06 169 ARG A CA 1
ATOM 1285 C C . ARG A 1 169 ? -2.702 -2.121 9.151 1.00 90.06 169 ARG A C 1
ATOM 1287 O O . ARG A 1 169 ? -3.797 -1.592 8.968 1.00 90.06 169 ARG A O 1
ATOM 1294 N N . GLN A 1 170 ? -1.755 -2.140 8.217 1.00 88.00 170 GLN A N 1
ATOM 1295 C CA . GLN A 1 170 ? -1.948 -1.590 6.876 1.00 88.00 170 GLN A CA 1
ATOM 1296 C C . GLN A 1 170 ? -3.085 -2.302 6.134 1.00 88.00 170 GLN A C 1
ATOM 1298 O O . GLN A 1 170 ? -3.875 -1.644 5.457 1.00 88.00 170 GLN A O 1
ATOM 1303 N N . ARG A 1 171 ? -3.216 -3.627 6.274 1.00 86.25 171 ARG A N 1
ATOM 1304 C CA . ARG A 1 171 ? -4.351 -4.393 5.735 1.00 86.25 171 ARG A CA 1
ATOM 1305 C C . ARG A 1 171 ? -5.673 -3.988 6.387 1.00 86.25 171 ARG A C 1
ATOM 1307 O O . ARG A 1 171 ? -6.638 -3.725 5.677 1.00 86.25 171 ARG A O 1
ATOM 1314 N N . ILE A 1 172 ? -5.707 -3.881 7.716 1.00 90.44 172 ILE A N 1
ATOM 1315 C CA . ILE A 1 172 ? -6.897 -3.430 8.458 1.00 90.44 172 ILE A CA 1
ATOM 1316 C C . ILE A 1 172 ? -7.350 -2.051 7.963 1.00 90.44 172 ILE A C 1
ATOM 1318 O O . ILE A 1 172 ? -8.538 -1.846 7.714 1.00 90.44 172 ILE A O 1
ATOM 1322 N N . LEU A 1 173 ? -6.409 -1.124 7.764 1.00 91.12 173 LEU A N 1
ATOM 1323 C CA . LEU A 1 173 ? -6.718 0.202 7.242 1.00 91.12 173 LEU A CA 1
ATOM 1324 C C . LEU A 1 173 ? -7.272 0.145 5.812 1.00 91.12 173 LEU A C 1
ATOM 1326 O O . LEU A 1 173 ? -8.273 0.796 5.531 1.00 91.12 173 LEU A O 1
ATOM 1330 N N . GLN A 1 174 ? -6.693 -0.660 4.917 1.00 87.06 174 GLN A N 1
ATOM 1331 C CA . GLN A 1 174 ? -7.237 -0.837 3.562 1.00 87.06 174 GLN A CA 1
ATOM 1332 C C . GLN A 1 174 ? -8.676 -1.338 3.578 1.00 87.06 174 GLN A C 1
ATOM 1334 O O . GLN A 1 174 ? -9.525 -0.795 2.877 1.00 87.06 174 GLN A O 1
ATOM 1339 N N . GLU A 1 175 ? -8.962 -2.361 4.381 1.00 86.25 175 GLU A N 1
ATOM 1340 C CA . GLU A 1 175 ? -10.314 -2.895 4.519 1.00 86.25 175 GLU A CA 1
ATOM 1341 C C . GLU A 1 175 ? -11.280 -1.846 5.082 1.00 86.25 175 GLU A C 1
ATOM 1343 O O . GLU A 1 175 ? -12.431 -1.774 4.648 1.00 86.25 175 GLU A O 1
ATOM 1348 N N . ALA A 1 176 ? -10.822 -1.017 6.024 1.00 89.81 176 ALA A N 1
ATOM 1349 C CA . ALA A 1 176 ? -11.614 0.074 6.575 1.00 89.81 176 ALA A CA 1
ATOM 1350 C C . ALA A 1 176 ? -11.913 1.147 5.514 1.00 89.81 176 ALA A C 1
ATOM 1352 O O . ALA A 1 176 ? -13.072 1.518 5.344 1.00 89.81 176 ALA A O 1
ATOM 1353 N N . ILE A 1 177 ? -10.916 1.570 4.729 1.00 86.56 177 ILE A N 1
ATOM 1354 C CA . ILE A 1 177 ? -11.101 2.496 3.597 1.00 86.56 177 ILE A CA 1
ATOM 1355 C C . ILE A 1 177 ? -12.082 1.894 2.578 1.00 86.56 177 ILE A C 1
ATOM 1357 O O . ILE A 1 177 ? -13.008 2.576 2.138 1.00 86.56 177 ILE A O 1
ATOM 1361 N N . LEU A 1 178 ? -11.939 0.604 2.246 1.00 81.19 178 LEU A N 1
ATOM 1362 C CA . LEU A 1 178 ? -12.832 -0.091 1.314 1.00 81.19 178 LEU A CA 1
ATOM 1363 C C . LEU A 1 178 ? -14.296 -0.059 1.765 1.00 81.19 178 LEU A C 1
ATOM 1365 O O . LEU A 1 178 ? -15.188 0.161 0.944 1.00 81.19 178 LEU A O 1
ATOM 1369 N N . LYS A 1 179 ? -14.544 -0.214 3.069 1.00 84.06 179 LYS A N 1
ATOM 1370 C CA . LYS A 1 179 ? -15.888 -0.131 3.660 1.00 84.06 179 LYS A CA 1
ATOM 1371 C C . LYS A 1 179 ? -16.472 1.282 3.621 1.00 84.06 179 LYS A C 1
ATOM 1373 O O . LYS A 1 179 ? -17.687 1.413 3.492 1.00 84.06 179 LYS A O 1
ATOM 1378 N N . GLN A 1 180 ? -15.635 2.321 3.675 1.00 81.69 180 GLN A N 1
ATOM 1379 C CA . GLN A 1 180 ? -16.087 3.716 3.601 1.00 81.69 180 GLN A CA 1
ATOM 1380 C C . GLN A 1 180 ? -16.375 4.195 2.168 1.00 81.69 180 GLN A C 1
ATOM 1382 O O . GLN A 1 180 ? -16.986 5.250 1.966 1.00 81.69 180 GLN A O 1
ATOM 1387 N N . PHE A 1 181 ? -16.001 3.427 1.137 1.00 76.19 181 PHE A N 1
ATOM 1388 C CA . PHE A 1 181 ? -16.278 3.815 -0.245 1.00 76.19 181 PHE A CA 1
ATOM 1389 C C . PHE A 1 181 ? -17.772 3.714 -0.614 1.00 76.19 181 PHE A C 1
ATOM 1391 O O . PHE A 1 181 ? -18.335 2.653 -0.907 1.00 76.19 181 PHE A O 1
ATOM 1398 N N . ASN A 1 182 ? -18.401 4.884 -0.729 1.00 70.50 182 ASN A N 1
ATOM 1399 C CA . ASN A 1 182 ? -19.697 5.110 -1.375 1.00 70.50 182 ASN A CA 1
ATOM 1400 C C . ASN A 1 182 ? -19.472 5.625 -2.818 1.00 70.50 182 ASN A C 1
ATOM 1402 O O . ASN A 1 182 ? -18.650 6.525 -2.982 1.00 70.50 182 ASN A O 1
ATOM 1406 N N . PRO A 1 183 ? -20.161 5.151 -3.885 1.00 64.75 183 PRO A N 1
ATOM 1407 C CA . PRO A 1 183 ? -19.803 5.480 -5.265 1.00 64.75 183 PRO A CA 1
ATOM 1408 C C . PRO A 1 183 ? -20.065 6.963 -5.571 1.00 64.75 183 PRO A C 1
ATOM 1410 O O . PRO A 1 183 ? -19.389 7.546 -6.416 1.00 64.75 183 PRO A O 1
ATOM 1413 N N . ALA A 1 184 ? -20.999 7.590 -4.841 1.00 65.44 184 ALA A N 1
ATOM 1414 C CA . ALA A 1 184 ? -21.244 9.028 -4.895 1.00 65.44 184 ALA A CA 1
ATOM 1415 C C . ALA A 1 184 ? -20.058 9.837 -4.333 1.00 65.44 184 ALA A C 1
ATOM 1417 O O . ALA A 1 184 ? -19.690 10.869 -4.899 1.00 65.44 184 ALA A O 1
ATOM 1418 N N . ASN A 1 185 ? -19.414 9.336 -3.273 1.00 66.88 185 ASN A N 1
ATOM 1419 C CA . ASN A 1 185 ? -18.216 9.944 -2.692 1.00 66.88 185 ASN A CA 1
ATOM 1420 C C . ASN A 1 185 ? -16.990 9.669 -3.574 1.00 66.88 185 ASN A C 1
ATOM 1422 O O . ASN A 1 185 ? -16.237 10.585 -3.869 1.00 66.88 185 ASN A O 1
ATOM 1426 N N . VAL A 1 186 ? -16.823 8.449 -4.092 1.00 65.38 186 VAL A N 1
ATOM 1427 C CA . VAL A 1 186 ? -15.676 8.079 -4.944 1.00 65.38 186 VAL A CA 1
ATOM 1428 C C . VAL A 1 186 ? -15.535 9.015 -6.143 1.00 65.38 186 VAL A C 1
ATOM 1430 O O . VAL A 1 186 ? -14.462 9.569 -6.361 1.00 65.38 186 VAL A O 1
ATOM 1433 N N . LEU A 1 187 ? -16.607 9.231 -6.912 1.00 66.00 187 LEU A N 1
ATOM 1434 C CA . LEU A 1 187 ? -16.520 10.025 -8.140 1.00 66.00 187 LEU A CA 1
ATOM 1435 C C . LEU A 1 187 ? -16.245 11.510 -7.858 1.00 66.00 187 LEU A C 1
ATOM 1437 O O . LEU A 1 187 ? -15.402 12.119 -8.513 1.00 66.00 187 LEU A O 1
ATOM 1441 N N . THR A 1 188 ? -16.939 12.085 -6.875 1.00 67.00 188 THR A N 1
ATOM 1442 C CA . THR A 1 188 ? -16.793 13.505 -6.517 1.00 67.00 188 THR A CA 1
ATOM 1443 C C . THR A 1 188 ? -15.435 13.795 -5.882 1.00 67.00 188 THR A C 1
ATOM 1445 O O . THR A 1 188 ? -14.818 14.817 -6.183 1.00 67.00 188 THR A O 1
ATOM 1448 N N . LYS A 1 189 ? -14.924 12.882 -5.050 1.00 66.56 189 LYS A N 1
ATOM 1449 C CA . LYS A 1 189 ? -13.622 13.033 -4.395 1.00 66.56 189 LYS A CA 1
ATOM 1450 C C . LYS A 1 189 ? -12.461 12.732 -5.332 1.00 66.56 189 LYS A C 1
ATOM 1452 O O . LYS A 1 189 ? -11.486 13.469 -5.294 1.00 66.56 189 LYS A O 1
ATOM 1457 N N . PHE A 1 190 ? -12.582 11.762 -6.242 1.00 64.31 190 PHE A N 1
ATOM 1458 C CA . PHE A 1 190 ? -11.558 11.530 -7.265 1.00 64.31 190 PHE A CA 1
ATOM 1459 C C . PHE A 1 190 ? -11.395 12.748 -8.181 1.00 64.31 190 PHE A C 1
ATOM 1461 O O . PHE A 1 190 ? -10.276 13.125 -8.510 1.00 64.31 190 PHE A O 1
ATOM 1468 N N . GLN A 1 191 ? -12.495 13.412 -8.553 1.00 66.31 191 GLN A N 1
ATOM 1469 C CA . GLN A 1 191 ? -12.422 14.684 -9.279 1.00 66.31 191 GLN A CA 1
ATOM 1470 C C . GLN A 1 191 ? -11.717 15.773 -8.457 1.00 66.31 191 GLN A C 1
ATOM 1472 O O . GLN A 1 191 ? -10.913 16.512 -9.015 1.00 66.31 191 GLN A O 1
ATOM 1477 N N . GLY A 1 192 ? -11.970 15.842 -7.145 1.00 65.44 192 GLY A N 1
ATOM 1478 C CA . GLY A 1 192 ? -11.278 16.758 -6.232 1.00 65.44 192 GLY A CA 1
ATOM 1479 C C . GLY A 1 192 ? -9.776 16.477 -6.108 1.00 65.44 192 GLY A C 1
ATOM 1480 O O . GLY A 1 192 ? -8.976 17.399 -6.206 1.00 65.44 192 GLY A O 1
ATOM 1481 N N . VAL A 1 193 ? -9.379 15.209 -5.984 1.00 59.50 193 VAL A N 1
ATOM 1482 C CA . VAL A 1 193 ? -7.972 14.772 -5.934 1.00 59.50 193 VAL A CA 1
ATOM 1483 C C . VAL A 1 193 ? -7.268 15.021 -7.272 1.00 59.50 193 VAL A C 1
ATOM 1485 O O . VAL A 1 193 ? -6.165 15.557 -7.303 1.00 59.50 193 VAL A O 1
ATOM 1488 N N . ALA A 1 194 ? -7.928 14.726 -8.395 1.00 61.59 194 ALA A N 1
ATOM 1489 C CA . ALA A 1 194 ? -7.404 15.036 -9.724 1.00 61.59 194 ALA A CA 1
ATOM 1490 C C . ALA A 1 194 ? -7.222 16.551 -9.945 1.00 61.59 194 ALA A C 1
ATOM 1492 O O . ALA A 1 194 ? -6.322 16.956 -10.677 1.00 61.59 194 ALA A O 1
ATOM 1493 N N . GLN A 1 195 ? -8.052 17.385 -9.305 1.00 62.50 195 GLN A N 1
ATOM 1494 C CA . GLN A 1 195 ? -7.918 18.847 -9.308 1.00 62.50 195 GLN A CA 1
ATOM 1495 C C . GLN A 1 195 ? -6.834 19.354 -8.346 1.00 62.50 195 GLN A C 1
ATOM 1497 O O . GLN A 1 195 ? -6.185 20.347 -8.665 1.00 62.50 195 GLN A O 1
ATOM 1502 N N . ALA A 1 196 ? -6.611 18.678 -7.211 1.00 57.72 196 ALA A N 1
ATOM 1503 C CA . ALA A 1 196 ? -5.534 18.986 -6.264 1.00 57.72 196 ALA A CA 1
ATOM 1504 C C . ALA A 1 196 ? -4.129 18.786 -6.875 1.00 57.72 196 ALA A C 1
ATOM 1506 O O . ALA A 1 196 ? -3.160 19.379 -6.407 1.00 57.72 196 ALA A O 1
ATOM 1507 N N . GLY A 1 197 ? -4.036 18.043 -7.984 1.00 57.56 197 GLY A N 1
ATOM 1508 C CA . GLY A 1 197 ? -2.872 17.992 -8.867 1.00 57.56 197 GLY A CA 1
ATOM 1509 C C . GLY A 1 197 ? -2.020 16.729 -8.713 1.00 57.56 197 GLY A C 1
ATOM 1510 O O . GLY A 1 197 ? -2.092 16.008 -7.723 1.00 57.56 197 GLY A O 1
ATOM 1511 N N . GLN A 1 198 ? -1.166 16.475 -9.713 1.00 57.34 198 GLN A N 1
ATOM 1512 C CA . GLN A 1 198 ? -0.299 15.284 -9.806 1.00 57.34 198 GLN A CA 1
ATOM 1513 C C . GLN A 1 198 ? 0.752 15.156 -8.687 1.00 57.34 198 GLN A C 1
ATOM 1515 O O . GLN A 1 198 ? 1.452 14.148 -8.618 1.00 57.34 198 GLN A O 1
ATOM 1520 N N . GLN A 1 199 ? 0.916 16.186 -7.850 1.00 61.00 199 GLN A N 1
ATOM 1521 C CA . GLN A 1 199 ? 1.908 16.178 -6.774 1.00 61.00 199 GLN A CA 1
ATOM 1522 C C . GLN A 1 199 ? 1.523 15.231 -5.635 1.00 61.00 199 GLN A C 1
ATOM 1524 O O . GLN A 1 199 ? 2.414 14.686 -5.002 1.00 61.00 199 GLN A O 1
ATOM 1529 N N . VAL A 1 200 ? 0.222 14.998 -5.442 1.00 66.81 200 VAL A N 1
ATOM 1530 C CA . VAL A 1 200 ? -0.325 14.229 -4.316 1.00 66.81 200 VAL A CA 1
ATOM 1531 C C . VAL A 1 200 ? -0.721 12.808 -4.738 1.00 66.81 200 VAL A C 1
ATOM 1533 O O . VAL A 1 200 ? -0.562 11.850 -3.982 1.00 66.81 200 VAL A O 1
ATOM 1536 N N . VAL A 1 201 ? -1.205 12.649 -5.979 1.00 74.31 201 VAL A N 1
ATOM 1537 C CA . VAL A 1 201 ? -1.552 11.351 -6.579 1.00 74.31 201 VAL A CA 1
ATOM 1538 C C . VAL A 1 201 ? -1.022 11.255 -8.007 1.00 74.31 201 VAL A C 1
ATOM 1540 O O . VAL A 1 201 ? -1.321 12.101 -8.851 1.00 74.31 201 VAL A O 1
ATOM 1543 N N . LYS A 1 202 ? -0.305 10.169 -8.309 1.00 77.12 202 LYS A N 1
ATOM 1544 C CA . LYS A 1 202 ? 0.096 9.771 -9.664 1.00 77.12 202 LYS A CA 1
ATOM 1545 C C . LYS A 1 202 ? -0.660 8.517 -10.086 1.00 77.12 202 LYS A C 1
ATOM 1547 O O . LYS A 1 202 ? -0.746 7.553 -9.331 1.00 77.12 202 LYS A O 1
ATOM 1552 N N . THR A 1 203 ? -1.195 8.512 -11.301 1.00 79.19 203 THR A N 1
ATOM 1553 C CA . THR A 1 203 ? -1.935 7.371 -11.849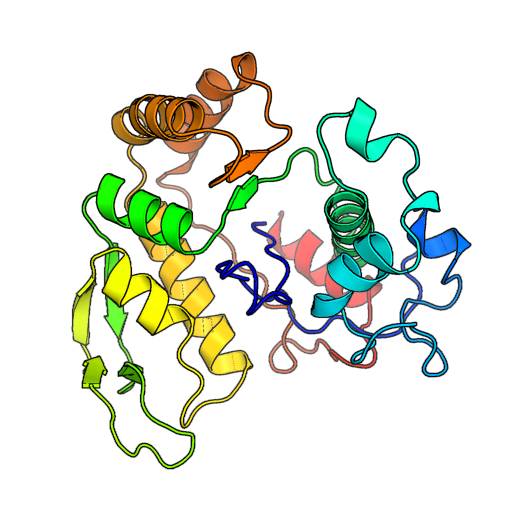 1.00 79.19 203 THR A CA 1
ATOM 1554 C C . THR A 1 203 ? -1.954 7.417 -13.374 1.00 79.19 203 THR A C 1
ATOM 1556 O O . THR A 1 203 ? -1.979 8.499 -13.964 1.00 79.19 203 THR A O 1
ATOM 1559 N N . ASP A 1 204 ? -1.987 6.242 -13.996 1.00 79.06 204 ASP A N 1
ATOM 1560 C CA . ASP A 1 204 ? -2.250 6.034 -15.422 1.00 79.06 204 ASP A CA 1
ATOM 1561 C C . ASP A 1 204 ? -3.723 5.694 -15.712 1.00 79.06 204 ASP A C 1
ATOM 1563 O O . ASP A 1 204 ? -4.079 5.414 -16.858 1.00 79.06 204 ASP A O 1
ATOM 1567 N N . VAL A 1 205 ? -4.605 5.731 -14.701 1.00 79.81 205 VAL A N 1
ATOM 1568 C CA . VAL A 1 205 ? -6.044 5.522 -14.888 1.00 79.81 205 VAL A CA 1
ATOM 1569 C C . VAL A 1 205 ? -6.609 6.632 -15.783 1.00 79.81 205 VAL A C 1
ATOM 1571 O O . VAL A 1 205 ? -6.635 7.801 -15.381 1.00 79.81 205 VAL A O 1
ATOM 1574 N N . PRO A 1 206 ? -7.147 6.305 -16.974 1.00 80.62 206 PRO A N 1
ATOM 1575 C CA . PRO A 1 206 ? -7.734 7.312 -17.843 1.00 80.62 206 PRO A CA 1
ATOM 1576 C C . PRO A 1 206 ? -8.970 7.932 -17.190 1.00 80.62 206 PRO A C 1
ATOM 1578 O O . PRO A 1 206 ? -9.836 7.215 -16.686 1.00 80.62 206 PRO A O 1
ATOM 1581 N N . GLN A 1 207 ? -9.130 9.255 -17.278 1.00 79.31 207 GLN A N 1
ATOM 1582 C CA . GLN A 1 207 ? -10.295 9.944 -16.700 1.00 79.31 207 GLN A CA 1
ATOM 1583 C C . GLN A 1 207 ? -11.640 9.391 -17.212 1.00 79.31 207 GLN A C 1
ATOM 1585 O O . GLN A 1 207 ? -12.612 9.315 -16.462 1.00 79.31 207 GLN A O 1
ATOM 1590 N N . GLY A 1 208 ? -11.696 8.937 -18.469 1.00 83.19 208 GLY A N 1
ATOM 1591 C CA . GLY A 1 208 ? -12.888 8.300 -19.043 1.00 83.19 208 GLY A CA 1
ATOM 1592 C C . GLY A 1 208 ? -13.270 6.962 -18.390 1.00 83.19 208 GLY A C 1
ATOM 1593 O O . GLY A 1 208 ? -14.429 6.560 -18.459 1.00 83.19 208 GLY A O 1
ATOM 1594 N N . MET A 1 209 ? -12.331 6.293 -17.713 1.00 81.88 209 MET A N 1
ATOM 1595 C CA . MET A 1 209 ? -12.557 5.019 -17.019 1.00 81.88 209 MET A CA 1
ATOM 1596 C C . MET A 1 209 ? -13.105 5.202 -15.598 1.00 81.88 209 MET A C 1
ATOM 1598 O O . MET A 1 209 ? -13.559 4.238 -14.985 1.00 81.88 209 MET A O 1
ATOM 1602 N N . LEU A 1 210 ? -13.129 6.426 -15.062 1.00 77.50 210 LEU A N 1
ATOM 1603 C CA . LEU A 1 210 ? -13.553 6.673 -13.678 1.00 77.50 210 LEU A CA 1
ATOM 1604 C C . LEU A 1 210 ? -15.007 6.283 -13.424 1.00 77.50 210 LEU A C 1
ATOM 1606 O O . LEU A 1 210 ? -15.313 5.675 -12.401 1.00 77.50 210 LEU A O 1
ATOM 1610 N N . GLY A 1 211 ? -15.899 6.567 -14.376 1.00 79.31 211 GLY A N 1
ATOM 1611 C CA . GLY A 1 211 ? -17.296 6.139 -14.285 1.00 79.31 211 GLY A CA 1
ATOM 1612 C C . GLY A 1 211 ? -17.436 4.614 -14.260 1.00 79.31 211 GLY A C 1
ATOM 1613 O O . GLY A 1 211 ? -18.265 4.081 -13.521 1.00 79.31 211 GLY A O 1
ATOM 1614 N N . TYR A 1 212 ? -16.586 3.907 -15.012 1.00 83.50 212 TYR A N 1
ATOM 1615 C CA . TYR A 1 212 ? -16.541 2.447 -15.011 1.00 83.50 212 TYR A CA 1
ATOM 1616 C C . TYR A 1 212 ? -16.078 1.902 -13.654 1.00 83.50 212 TYR A C 1
ATOM 1618 O O . TYR A 1 212 ? -16.765 1.061 -13.075 1.00 83.50 212 TYR A O 1
ATOM 1626 N N . PHE A 1 213 ? -14.978 2.421 -13.100 1.00 79.44 213 PHE A N 1
ATOM 1627 C CA . PHE A 1 213 ? -14.481 1.992 -11.789 1.00 79.44 213 PHE A CA 1
ATOM 1628 C C . PHE A 1 213 ? -15.447 2.328 -10.651 1.00 79.44 213 PHE A C 1
ATOM 1630 O O . PHE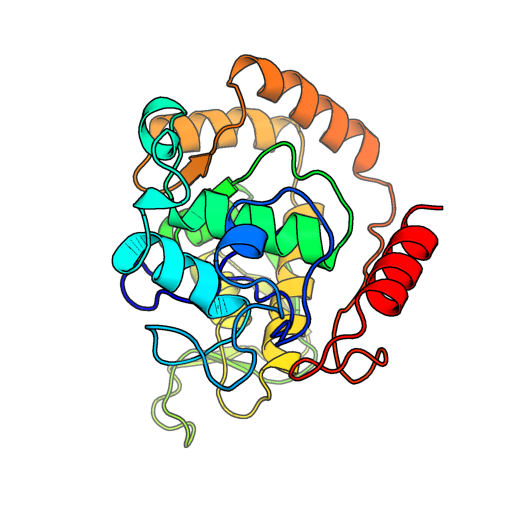 A 1 213 ? -15.662 1.493 -9.776 1.00 79.44 213 PHE A O 1
ATOM 1637 N N . ALA A 1 214 ? -16.101 3.492 -10.690 1.00 78.31 214 ALA A N 1
ATOM 1638 C CA . ALA A 1 214 ? -17.138 3.844 -9.723 1.00 78.31 214 ALA A CA 1
ATOM 1639 C C . ALA A 1 214 ? -18.346 2.891 -9.806 1.00 78.31 214 ALA A C 1
ATOM 1641 O O . ALA A 1 214 ? -18.874 2.466 -8.776 1.00 78.31 214 ALA A O 1
ATOM 1642 N N . ASN A 1 215 ? -18.768 2.507 -11.018 1.00 81.69 215 ASN A N 1
ATOM 1643 C CA . ASN A 1 215 ? -19.829 1.515 -11.204 1.00 81.69 215 ASN A CA 1
ATOM 1644 C C . ASN A 1 215 ? -19.420 0.131 -10.683 1.00 81.69 215 ASN A C 1
ATOM 1646 O O . ASN A 1 215 ? -20.221 -0.525 -10.017 1.00 81.69 215 ASN A O 1
ATOM 1650 N N . LEU A 1 216 ? -18.187 -0.294 -10.969 1.00 81.19 216 LEU A N 1
ATOM 1651 C CA . LEU A 1 216 ? -17.639 -1.558 -10.490 1.00 81.19 216 LEU A CA 1
ATOM 1652 C C . LEU A 1 216 ? -17.600 -1.586 -8.959 1.00 81.19 216 LEU A C 1
ATOM 1654 O O . LEU A 1 216 ? -18.185 -2.488 -8.371 1.00 81.19 216 LEU A O 1
ATOM 1658 N N . ALA A 1 217 ? -17.032 -0.557 -8.325 1.00 77.25 217 ALA A N 1
ATOM 1659 C CA . ALA A 1 217 ? -16.992 -0.426 -6.869 1.00 77.25 217 ALA A CA 1
ATOM 1660 C C . ALA A 1 217 ? -18.396 -0.469 -6.241 1.00 77.25 217 ALA A C 1
ATOM 1662 O O . ALA A 1 217 ? -18.599 -1.084 -5.198 1.00 77.25 217 ALA A O 1
ATOM 1663 N N . GLY A 1 218 ? -19.391 0.140 -6.898 1.00 79.31 218 GLY A N 1
ATOM 1664 C CA . GLY A 1 218 ? -20.787 0.057 -6.471 1.00 79.31 218 GLY A CA 1
ATOM 1665 C C . GLY A 1 218 ? -21.365 -1.360 -6.526 1.00 79.31 218 GLY A C 1
ATOM 1666 O O . GLY A 1 218 ? -22.115 -1.734 -5.631 1.00 79.31 218 GLY A O 1
ATOM 1667 N N . LYS A 1 219 ? -21.005 -2.156 -7.540 1.00 82.69 219 LYS A N 1
ATOM 1668 C CA . LYS A 1 219 ? -21.455 -3.552 -7.693 1.00 82.69 219 LYS A CA 1
ATOM 1669 C C . LYS A 1 219 ? -20.736 -4.521 -6.761 1.00 82.69 219 LYS A C 1
ATOM 1671 O O . LYS A 1 219 ? -21.303 -5.553 -6.423 1.00 82.69 219 LYS A O 1
ATOM 1676 N N . THR A 1 220 ? -19.496 -4.219 -6.387 1.00 79.38 220 THR A N 1
ATOM 1677 C CA . THR A 1 220 ? -18.654 -5.120 -5.594 1.00 79.38 220 THR A CA 1
ATOM 1678 C C . THR A 1 220 ? -18.611 -4.771 -4.110 1.00 79.38 220 THR A C 1
ATOM 1680 O O . THR A 1 220 ? -17.946 -5.487 -3.372 1.00 79.38 220 THR A O 1
ATOM 1683 N N . ARG A 1 221 ? -19.294 -3.709 -3.650 1.00 76.75 221 ARG A N 1
ATOM 1684 C CA . ARG A 1 221 ? -19.258 -3.278 -2.237 1.00 76.75 221 ARG A CA 1
ATOM 1685 C C . ARG A 1 221 ? -19.600 -4.406 -1.268 1.00 76.75 221 ARG A C 1
ATOM 1687 O O . ARG A 1 221 ? -18.932 -4.552 -0.253 1.00 76.75 221 ARG A O 1
ATOM 1694 N N . ASP A 1 222 ? -20.658 -5.148 -1.571 1.00 78.31 222 ASP A N 1
ATOM 1695 C CA . ASP A 1 222 ? -21.191 -6.162 -0.660 1.00 78.31 222 ASP A CA 1
ATOM 1696 C C . ASP A 1 222 ? -20.476 -7.514 -0.816 1.00 78.31 222 ASP A C 1
ATOM 1698 O O . ASP A 1 222 ? -20.804 -8.479 -0.126 1.00 78.31 222 ASP A O 1
ATOM 1702 N N . LEU A 1 223 ? -19.502 -7.603 -1.730 1.00 80.94 223 LEU A N 1
ATOM 1703 C CA . LEU A 1 223 ? -18.687 -8.797 -1.900 1.00 80.94 223 LEU A CA 1
ATOM 1704 C C . LEU A 1 223 ? -17.597 -8.837 -0.832 1.00 80.94 223 LEU A C 1
ATOM 1706 O O . LEU A 1 223 ? -16.961 -7.831 -0.517 1.00 80.94 223 LEU A O 1
ATOM 1710 N N . SER A 1 224 ? -17.345 -10.030 -0.302 1.00 75.19 224 SER A N 1
ATOM 1711 C CA . SER A 1 224 ? -16.208 -10.261 0.581 1.00 75.19 224 SER A CA 1
ATOM 1712 C C . SER A 1 224 ? -14.902 -10.051 -0.181 1.00 75.19 224 SER A C 1
ATOM 1714 O O . SER A 1 224 ? -14.687 -10.654 -1.234 1.00 75.19 224 SER A O 1
ATOM 1716 N N . VAL A 1 225 ? -14.014 -9.232 0.376 1.00 75.12 225 VAL A N 1
ATOM 1717 C CA . VAL A 1 225 ? -12.650 -9.075 -0.129 1.00 75.12 225 VAL A CA 1
ATOM 1718 C C . VAL A 1 225 ? -11.831 -10.279 0.331 1.00 75.12 225 VAL A C 1
ATOM 1720 O O . VAL A 1 225 ? -11.706 -10.523 1.529 1.00 75.12 225 VAL A O 1
ATOM 1723 N N . GLY A 1 226 ? -11.306 -11.049 -0.621 1.00 77.81 226 GLY A N 1
ATOM 1724 C CA . GLY A 1 226 ? -10.335 -12.104 -0.342 1.00 77.81 226 GLY A CA 1
ATOM 1725 C C . GLY A 1 226 ? -8.946 -11.517 -0.095 1.00 77.81 226 GLY A C 1
ATOM 1726 O O . GLY A 1 226 ? -8.534 -10.581 -0.784 1.00 77.81 226 GLY A O 1
ATOM 1727 N N . THR A 1 227 ? -8.215 -12.094 0.857 1.00 81.75 227 THR A N 1
ATOM 1728 C CA . THR A 1 227 ? -6.853 -11.675 1.209 1.00 81.75 227 THR A CA 1
ATOM 1729 C C . THR A 1 227 ? -5.888 -12.832 0.993 1.00 81.75 227 THR A C 1
ATOM 1731 O O . THR A 1 227 ? -6.127 -13.939 1.468 1.00 81.75 227 THR A O 1
ATOM 1734 N N . VAL A 1 228 ? -4.768 -12.552 0.324 1.00 86.50 228 VAL A N 1
ATO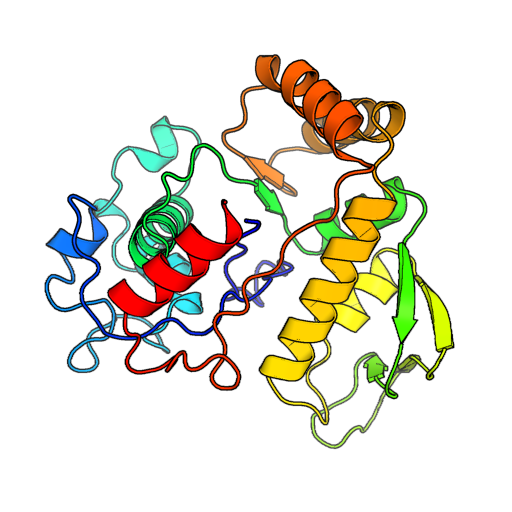M 1735 C CA . VAL A 1 228 ? -3.613 -13.453 0.245 1.00 86.50 228 VAL A CA 1
ATOM 1736 C C . VAL A 1 228 ? -2.429 -12.752 0.888 1.00 86.50 228 VAL A C 1
ATOM 1738 O O . VAL A 1 228 ? -1.931 -11.755 0.367 1.00 86.50 228 VAL A O 1
ATOM 1741 N N . GLU A 1 229 ? -1.987 -13.260 2.032 1.00 83.94 229 GLU A N 1
ATOM 1742 C CA . GLU A 1 229 ? -0.830 -12.716 2.735 1.00 83.94 229 GLU A CA 1
ATOM 1743 C C . GLU A 1 229 ? 0.430 -13.419 2.254 1.00 83.94 229 GLU A C 1
ATOM 1745 O O . GLU A 1 229 ? 0.543 -14.638 2.337 1.00 83.94 229 GLU A O 1
ATOM 1750 N N . LEU A 1 230 ? 1.396 -12.660 1.746 1.00 86.88 230 LEU A N 1
ATOM 1751 C CA . LEU A 1 230 ? 2.645 -13.226 1.238 1.00 86.88 230 LEU A CA 1
ATOM 1752 C C . LEU A 1 230 ? 3.705 -13.374 2.336 1.00 86.88 230 LEU A C 1
ATOM 1754 O O . LEU A 1 230 ? 4.868 -13.121 2.070 1.00 86.88 230 LEU A O 1
ATOM 1758 N N . VAL A 1 231 ? 3.311 -13.720 3.565 1.00 85.12 231 VAL A N 1
ATOM 1759 C CA . VAL A 1 231 ? 4.152 -13.708 4.784 1.00 85.12 231 VAL A CA 1
ATOM 1760 C C . VAL A 1 231 ? 4.698 -15.104 5.142 1.00 85.12 231 VAL A C 1
ATOM 1762 O O . VAL A 1 231 ? 4.132 -16.103 4.686 1.00 85.12 231 VAL A O 1
ATOM 1765 N N . PRO A 1 232 ? 5.736 -15.213 6.001 1.00 86.94 232 PRO A N 1
ATOM 1766 C CA . PRO A 1 232 ? 6.262 -16.503 6.461 1.00 86.94 232 PRO A CA 1
ATOM 1767 C C . PRO A 1 232 ? 5.213 -17.418 7.090 1.00 86.94 232 PRO A C 1
ATOM 1769 O O . PRO A 1 232 ? 5.233 -18.620 6.835 1.00 86.94 232 PRO A O 1
ATOM 1772 N N . ASP A 1 233 ? 4.259 -16.857 7.836 1.00 88.19 233 ASP A N 1
ATOM 1773 C CA . ASP A 1 233 ? 3.163 -17.620 8.451 1.00 88.19 233 ASP A CA 1
ATOM 1774 C C . ASP A 1 233 ? 2.256 -18.296 7.409 1.00 88.19 233 ASP A C 1
ATOM 1776 O O . ASP A 1 233 ? 1.615 -19.303 7.702 1.00 88.19 233 ASP A O 1
ATOM 1780 N N . ASN A 1 234 ? 2.252 -17.795 6.168 1.00 88.06 234 ASN A N 1
ATOM 1781 C CA . ASN A 1 234 ? 1.567 -18.395 5.024 1.00 88.06 234 ASN A CA 1
ATOM 1782 C C . ASN A 1 234 ? 2.523 -19.192 4.105 1.00 88.06 234 ASN A C 1
ATOM 1784 O O . ASN A 1 234 ? 2.223 -19.461 2.939 1.00 88.06 234 ASN A O 1
ATOM 1788 N N . GLY A 1 235 ? 3.706 -19.558 4.607 1.00 90.38 235 GLY A N 1
ATOM 1789 C CA . GLY A 1 235 ? 4.700 -20.365 3.897 1.00 90.38 235 GLY A CA 1
ATOM 1790 C C . GLY A 1 235 ? 5.513 -19.611 2.842 1.00 90.38 235 GLY A C 1
ATOM 1791 O O . GLY A 1 235 ? 6.193 -20.250 2.041 1.00 90.38 235 GLY A O 1
ATOM 1792 N N . VAL A 1 236 ? 5.458 -18.276 2.809 1.00 88.44 236 VAL A N 1
ATOM 1793 C CA . VAL A 1 236 ? 6.229 -17.470 1.855 1.00 88.44 236 VAL A CA 1
ATOM 1794 C C . VAL A 1 236 ? 7.531 -16.996 2.496 1.00 88.44 236 VAL A C 1
ATOM 1796 O O . VAL A 1 236 ? 7.517 -16.202 3.434 1.00 88.44 236 VAL A O 1
ATOM 1799 N N . ASP A 1 237 ? 8.665 -17.461 1.968 1.00 85.88 237 ASP A N 1
ATOM 1800 C CA . ASP A 1 237 ? 9.987 -16.973 2.366 1.00 85.88 237 ASP A CA 1
ATOM 1801 C C . ASP A 1 237 ? 10.290 -15.632 1.668 1.00 85.88 237 ASP A C 1
ATOM 1803 O O . ASP A 1 237 ? 10.440 -15.590 0.442 1.00 85.88 237 ASP A O 1
ATOM 1807 N N . PRO A 1 238 ? 10.419 -14.527 2.421 1.00 78.06 238 PRO A N 1
ATOM 1808 C CA . PRO A 1 238 ? 10.694 -13.224 1.846 1.00 78.06 238 PRO A CA 1
ATOM 1809 C C . PRO A 1 238 ? 12.098 -13.077 1.247 1.00 78.06 238 PRO A C 1
ATOM 1811 O O . PRO A 1 238 ? 12.336 -12.216 0.406 1.00 78.06 238 PRO A O 1
ATOM 1814 N N . GLN A 1 239 ? 13.073 -13.869 1.680 1.00 77.44 239 GLN A N 1
ATOM 1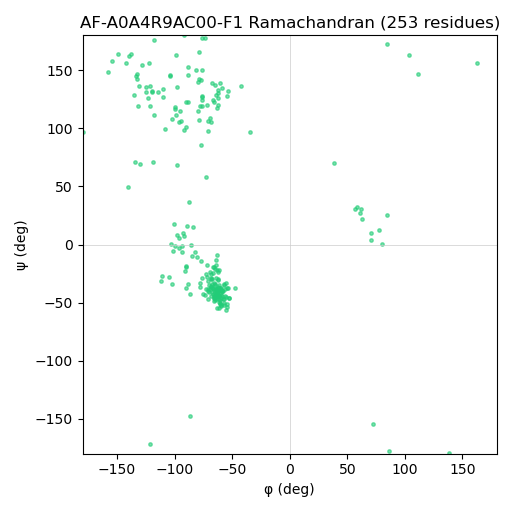815 C CA . GLN A 1 239 ? 14.446 -13.793 1.180 1.00 77.44 239 GLN A CA 1
ATOM 1816 C C . GLN A 1 239 ? 14.644 -14.683 -0.047 1.00 77.44 239 GLN A C 1
ATOM 1818 O O . GLN A 1 239 ? 15.396 -14.317 -0.959 1.00 77.44 239 GLN A O 1
ATOM 1823 N N . ASN A 1 240 ? 13.946 -15.818 -0.085 1.00 78.56 240 ASN A N 1
ATOM 1824 C CA . ASN A 1 240 ? 14.005 -16.796 -1.164 1.00 78.56 240 ASN A CA 1
ATOM 1825 C C . ASN A 1 240 ? 12.596 -17.270 -1.579 1.00 78.56 240 ASN A C 1
ATOM 1827 O O . ASN A 1 240 ? 12.220 -18.413 -1.311 1.00 78.56 240 ASN A O 1
ATOM 1831 N N . PRO A 1 241 ? 11.804 -16.402 -2.229 1.00 80.94 241 PRO A N 1
ATOM 1832 C CA . PRO A 1 241 ? 10.407 -16.686 -2.522 1.00 80.94 241 PRO A CA 1
ATOM 1833 C C . PRO A 1 241 ? 10.258 -17.815 -3.540 1.00 80.94 241 PRO A C 1
ATOM 1835 O O . PRO A 1 241 ? 10.950 -17.867 -4.560 1.00 80.94 241 PRO A O 1
ATOM 1838 N N . ASP A 1 242 ? 9.287 -18.693 -3.301 1.00 88.31 242 ASP A N 1
ATOM 1839 C CA . ASP A 1 242 ? 8.805 -19.624 -4.313 1.00 88.31 242 ASP A CA 1
ATOM 1840 C C . ASP A 1 242 ? 7.644 -18.992 -5.090 1.00 88.31 242 ASP A C 1
ATOM 1842 O O . ASP A 1 242 ? 6.512 -18.920 -4.611 1.00 88.31 242 ASP A O 1
ATOM 1846 N N . TYR A 1 243 ? 7.931 -18.486 -6.292 1.00 86.56 243 TYR A N 1
ATOM 1847 C CA . TYR A 1 243 ? 6.914 -17.814 -7.103 1.00 86.56 243 TYR A CA 1
ATOM 1848 C C . TYR A 1 243 ? 5.832 -18.743 -7.626 1.00 86.56 243 TYR A C 1
ATOM 1850 O O . TYR A 1 243 ? 4.712 -18.284 -7.831 1.00 86.56 243 TYR A O 1
ATOM 1858 N N . ASP A 1 244 ? 6.128 -20.023 -7.840 1.00 90.88 244 ASP A N 1
ATOM 1859 C CA . ASP A 1 244 ? 5.110 -20.965 -8.298 1.00 90.88 244 ASP A CA 1
ATOM 1860 C C . ASP A 1 244 ? 4.117 -21.242 -7.164 1.00 90.88 244 ASP A C 1
ATOM 1862 O O . ASP A 1 244 ? 2.905 -21.229 -7.388 1.00 90.88 244 ASP A O 1
ATOM 1866 N N . TYR A 1 245 ? 4.611 -21.367 -5.929 1.00 93.31 245 TYR A N 1
ATOM 1867 C CA . TYR A 1 245 ? 3.771 -21.419 -4.735 1.00 93.31 245 TYR A CA 1
ATOM 1868 C C . TYR A 1 245 ? 2.940 -20.139 -4.553 1.00 93.31 245 TYR A C 1
ATOM 1870 O O . TYR A 1 245 ? 1.720 -20.223 -4.406 1.00 93.31 245 TYR A O 1
ATOM 1878 N N . ILE A 1 246 ? 3.560 -18.954 -4.638 1.00 90.12 246 ILE A N 1
ATOM 1879 C CA . ILE A 1 246 ? 2.858 -17.659 -4.525 1.00 90.12 246 ILE A CA 1
ATOM 1880 C C . ILE A 1 246 ? 1.746 -17.543 -5.576 1.00 90.12 246 ILE A C 1
ATOM 1882 O O . ILE A 1 246 ? 0.612 -17.188 -5.253 1.00 90.12 246 ILE A O 1
ATOM 1886 N N . ARG A 1 247 ? 2.038 -17.877 -6.835 1.00 90.06 247 ARG A N 1
ATOM 1887 C CA . ARG A 1 247 ? 1.048 -17.856 -7.920 1.00 90.06 247 ARG A CA 1
ATOM 1888 C C . ARG A 1 247 ? -0.059 -18.884 -7.696 1.00 90.06 247 ARG A C 1
ATOM 1890 O O . ARG A 1 247 ? -1.207 -18.600 -8.021 1.00 90.06 247 ARG A O 1
ATOM 1897 N N . GLY A 1 248 ? 0.253 -20.036 -7.100 1.00 93.94 248 GLY A N 1
ATOM 1898 C CA . GLY A 1 248 ? -0.734 -21.029 -6.674 1.00 93.94 248 GLY A CA 1
ATOM 1899 C C . GLY A 1 248 ? -1.686 -20.505 -5.593 1.00 93.94 248 GLY A C 1
ATOM 1900 O O . GLY A 1 248 ? -2.902 -20.681 -5.713 1.00 93.94 248 GLY A O 1
ATOM 1901 N N . LEU A 1 249 ? -1.162 -19.801 -4.581 1.00 91.62 249 LEU A N 1
ATOM 1902 C CA . LEU A 1 249 ? -1.977 -19.132 -3.558 1.00 91.62 249 LEU A CA 1
ATOM 1903 C C . LEU A 1 249 ? -2.920 -18.100 -4.186 1.00 91.62 249 LEU A C 1
ATOM 1905 O O . LEU A 1 249 ? -4.113 -18.078 -3.890 1.00 91.62 249 LEU A O 1
ATOM 1909 N N . ILE A 1 250 ? -2.395 -17.276 -5.094 1.00 89.25 250 ILE A N 1
ATOM 1910 C CA . ILE A 1 250 ? -3.169 -16.239 -5.784 1.00 89.25 250 ILE A CA 1
ATOM 1911 C C . ILE A 1 250 ? -4.241 -16.861 -6.678 1.00 89.25 250 ILE A C 1
ATOM 1913 O O . ILE A 1 250 ? -5.389 -16.432 -6.629 1.00 89.25 250 ILE A O 1
ATOM 1917 N N . ALA A 1 251 ? -3.904 -17.891 -7.456 1.00 90.56 251 ALA A N 1
ATOM 1918 C CA . ALA A 1 251 ? -4.866 -18.583 -8.308 1.00 90.56 251 ALA A CA 1
ATOM 1919 C C . ALA A 1 251 ? -6.021 -19.181 -7.492 1.00 90.56 251 ALA A C 1
ATOM 1921 O O . ALA A 1 251 ? -7.172 -19.051 -7.895 1.00 90.56 251 ALA A O 1
ATOM 1922 N N . THR A 1 252 ? -5.724 -19.761 -6.325 1.00 91.38 252 THR A N 1
ATOM 1923 C CA . THR A 1 252 ? -6.736 -20.316 -5.408 1.00 91.38 252 THR A CA 1
ATOM 1924 C C . THR A 1 252 ? -7.658 -19.234 -4.843 1.00 91.38 252 THR A C 1
ATOM 1926 O O . THR A 1 252 ? -8.841 -19.474 -4.645 1.00 91.38 252 THR A O 1
ATOM 1929 N N . ALA A 1 253 ? -7.143 -18.029 -4.596 1.00 86.81 253 ALA A N 1
ATOM 1930 C CA . ALA A 1 253 ? -7.945 -16.917 -4.088 1.00 86.81 253 ALA A CA 1
ATOM 1931 C C . ALA A 1 253 ? -8.822 -16.236 -5.155 1.00 86.81 253 ALA A C 1
ATOM 1933 O O . ALA A 1 253 ? -9.695 -15.442 -4.808 1.00 86.81 253 ALA A O 1
ATOM 1934 N N . LEU A 1 254 ? -8.574 -16.502 -6.443 1.00 82.06 254 LEU A N 1
ATOM 1935 C CA . LEU A 1 254 ? -9.331 -15.937 -7.567 1.00 82.06 254 LEU A CA 1
ATOM 1936 C C . LEU A 1 254 ? -10.484 -16.834 -8.047 1.00 82.06 254 LEU A C 1
ATOM 1938 O O . LEU A 1 254 ? -11.241 -16.410 -8.924 1.00 82.06 254 LEU A O 1
ATOM 1942 N N . THR A 1 255 ? -10.603 -18.050 -7.511 1.00 72.88 255 THR A N 1
ATOM 1943 C CA . THR A 1 255 ? -11.673 -19.019 -7.812 1.00 72.88 255 THR A CA 1
ATOM 1944 C C . THR A 1 255 ? -12.749 -19.013 -6.743 1.00 72.88 255 THR A C 1
ATOM 1946 O O . THR A 1 255 ? -13.940 -19.057 -7.122 1.00 72.88 255 THR A O 1
#

Radius of gyration: 18.51 Å; Cα contacts (8 Å, |Δi|>4): 401; chains: 1; bounding box: 46×40×47 Å

Sequence (255 aa):
MLLFPAAYDDFGAVGMELVKVGRRAVPGRLAMNAVYPDGYGYGNRCDVDVCMLNSIYTEVALKSPEMHPNASADNSDPGIEGMRDAASGITGLTIQYYVLIDMQGFSDLIDSLGGVDITVTDRVPLGGDEALNDVAEWFEPGKQHMDGYHATWYARSRHGTSDYDRMARQRILQEAILKQFNPANVLTKFQGVAQAGQQVVKTDVPQGMLGYFANLAGKTRDLSVGTVELVPDNGVDPQNPDYDYIRGLIATALT

InterPro domains:
  IPR004474 Cell envelope-related transcriptional attenuator domain [PF03816] (77-181)
  IPR004474 Cell envelope-related transcriptional attenuator domain [TIGR00350] (85-181)
  IPR050922 LytR/CpsA/Psr cell wall biosynthesis [PTHR33392] (52-237)

Solvent-accessible surface area (backbone atoms only — not comparable to full-atom values): 14164 Å² total; per-residue (Å²): 136,90,72,31,69,52,65,44,88,89,66,42,41,66,35,45,56,65,52,49,47,23,22,40,47,47,84,61,103,37,63,64,29,78,78,26,68,61,10,57,22,37,94,75,50,57,96,54,96,55,54,34,53,40,35,37,31,58,34,20,51,75,74,41,36,77,67,37,77,54,23,64,84,67,64,49,44,26,17,57,52,40,40,48,44,52,51,23,38,49,50,70,45,85,75,88,64,55,70,47,47,24,35,66,40,47,20,52,51,32,43,72,56,72,27,35,66,45,73,38,82,58,75,42,49,36,72,42,46,85,86,61,48,78,48,76,47,70,47,60,59,42,82,44,80,29,44,16,69,54,46,53,40,60,34,62,41,50,67,93,55,50,74,66,57,23,42,50,39,36,49,54,49,51,56,24,52,60,70,51,64,44,47,76,53,48,53,58,47,50,53,50,50,65,67,74,30,72,89,37,45,44,55,66,65,55,78,85,48,50,66,56,52,34,51,49,52,58,74,47,63,88,52,84,83,80,83,85,70,62,37,60,96,68,73,28,41,38,69,65,38,55,48,70,59,47,29,48,55,49,54,62,69,74,109

Foldseek 3Di:
DAAEQPDDPPLQALGLDQFFAAAAAQDDPALQCVVRVRGFCVVPDFPDDDRTLNCQLVRCQPPNVVSPPCQVVLQHGRSVSSSQRVVCRLQVDRDPKHKTFHLVLQLVLCVLLVFFKFAAQQKFFQDDDLVRPPGPDIDHGGIDTDHSSRLSSQLPGDHPHDPVVSSVSVVRSVVRSLLSDDLVSQLVVVVVSVVVHVSGMGMSPDPVCSVVVSVVSVVCSPPDDFDDRCDVVNVADSHHGDSVVSNVSSVVSVD

Nearest PDB structures (foldseek):
  3okz-assembly2_B  TM=7.240E-01  e=2.103E-08  Streptococcus agalactiae
  8qty-assembly1_A  TM=6.287E-01  e=3.522E-08  Streptococcus dysgalactiae subsp. dysgalactiae
  6mpt-assembly1_A  TM=6.526E-01  e=1.737E-06  Bacillus subtilis
  6mps-assembly1_A  TM=6.230E-01  e=2.450E-06  Bacillus subtilis
  4obm-assembly1_A  TM=6.801E-01  e=2.044E-05  [Eubacterium] siraeum DSM 15702

Organism: NCBI:txid1259198

Secondary structure (DSSP, 8-state):
--------TTTTB---------SSPPPSS-HHHHH-TT-TTGGG--SSS--SGGGHHHHHHHT-GGGSTTTTTTT--HHHHHHHHHHHHHH-------EEEBHHHHHHHHHHTT-EEEEE-S-EEEE--TT-TTEEEEE-SEEEEE-HHHHHHHHH--TTS-HHHHHHHHHHHHHHHHHH--HHHHHHHHHHHHHH-TTTEEE---GGGHHHHHHHHHHHTTSPPP----SGGGT--SSS--HHHHHHHHHHHT-

pLDDT: mean 77.37, std 17.47, range [26.52, 97.44]

Mean predicted aligned error: 8.64 Å